Protein AF-0000000082832685 (afdb_homodimer)

Organism: NCBI:txid1287738

Foldseek 3Di:
DVPQDKWKKKKKWDDQQPPPCQQVVLQVLLVVLVWAWEWEADPVGIIIIMTMDGPVSVVVSVVANCPTDPPTDTDDMDMDTDDDPDDGDGYYYD/DVPQDKWKKKKKWDDQQPPPCQQVVLQVLLVVLVWAWEWEADPVGIIIIMTMDGPVSVVVSVVANCPTDPPTDTDDMDMDTDDDPDDGDGYYYD

Sequence (188 aa):
MQDTHIETVHVTVSGTVQGVGYRHAAVRRAHLLGARGWVQNMLDGTVEALVQGTPDQVDHMLEWLRRGPPGAEVVEMVTRREYTDKRYAHFEQLMQDTHIETVHVTVSGTVQGVGYRHAAVRRAHLLGARGWVQNMLDGTVEALVQGTPDQVDHMLEWLRRGPPGAEVVEMVTRREYTDKRYAHFEQL

Nearest PDB structures (foldseek):
  4ojh-assembly2_B  TM=9.661E-01  e=1.094E-10  Saccharolobus solfataricus P2
  4oj1-assembly1_A  TM=9.560E-01  e=1.094E-10  Saccharolobus solfataricus P2
  3trg-assembly1_A  TM=9.304E-01  e=5.449E-11  Coxiella burnetii RSA 493
  4oj3-assembly1_A  TM=9.591E-01  e=1.817E-10  Saccharolobus solfataricus P2
  4oj3-assembly2_B  TM=9.605E-01  e=2.342E-10  Saccharolobus solfataricus P2

Radius of gyration: 16.38 Å; Cα contacts (8 Å, |Δi|>4): 424; chains: 2; bounding box: 43×47×40 Å

InterPro domains:
  IPR001792 Acylphosphatase-like domain [PF00708] (9-92)
  IPR001792 Acylphosphatase-like domain [PS51160] (8-94)
  IPR017968 Acylphosphatase, conserved site [PS00151] (37-53)
  IPR020456 Acylphosphatase [PR00112] (8-23)
  IPR020456 Acylphosphatase [PR00112] (29-54)
  IPR020456 Acylphosphatase [PTHR47268] (2-92)
  IPR036046 Acylphosphatase-like domain superfamily [SSF54975] (4-92)

Secondary structure (DSSP, 8-state):
------EEEEEEEEEE-SSSSHHHHHHHHHHHHT-EEEEEE-TTS-EEEEEEE-HHHHHHHHHHHHH-STT-EEEEEEEEEE------SSEEE-/------EEEEEEEEEE-SSSSHHHHHHHHHHHHT-EEEEEE-TTS-EEEEEEE-HHHHHHHHHHHHH-STT-EEEEEEEEEE------SSEEE-

Solvent-accessible surface area (backbone atoms only — not comparable to full-atom values): 9946 Å² total; per-residue (Å²): 120,80,78,72,57,74,44,36,36,39,37,40,37,35,56,49,49,64,95,42,55,36,54,62,49,49,34,54,52,29,58,76,58,64,24,19,33,36,30,33,79,43,95,85,47,32,37,38,34,37,43,28,25,39,63,67,35,41,50,55,49,52,53,45,63,58,46,54,42,79,81,36,42,52,41,36,39,39,38,32,60,46,92,69,86,79,78,60,91,51,47,42,71,102,119,80,77,72,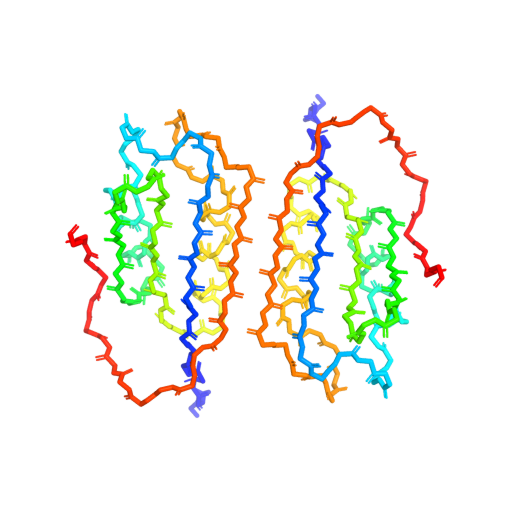58,73,45,36,35,38,36,41,39,34,55,49,49,63,94,42,55,36,55,63,49,50,36,55,52,29,59,76,59,65,25,18,33,37,31,33,78,43,96,86,48,32,36,36,33,37,42,29,25,40,65,66,36,41,46,54,49,52,55,45,65,58,47,53,42,78,82,37,41,53,41,35,38,39,38,32,62,46,92,69,86,80,78,62,91,50,45,41,70,102

pLDDT: mean 96.2, std 9.87, range [39.06, 98.94]

Structure (mmCIF, N/CA/C/O backbone):
data_AF-0000000082832685-model_v1
#
loop_
_entity.id
_entity.type
_entity.pdbx_description
1 polymer acylphosphatase
#
loop_
_atom_site.group_PDB
_atom_site.id
_atom_site.type_symbol
_atom_site.label_atom_id
_atom_site.label_alt_id
_atom_site.label_comp_id
_atom_site.label_asym_id
_atom_site.label_entity_id
_atom_site.label_seq_id
_atom_site.pdbx_PDB_ins_code
_atom_site.Cartn_x
_atom_site.Cartn_y
_atom_site.Cartn_z
_atom_site.occupancy
_atom_site.B_iso_or_equiv
_atom_site.auth_seq_id
_atom_site.auth_comp_id
_atom_site.auth_asym_id
_atom_site.auth_atom_id
_atom_site.pdbx_PDB_model_num
ATOM 1 N N . MET A 1 1 ? 5.574 -11.289 -26.125 1 39.06 1 MET A N 1
ATOM 2 C CA . MET A 1 1 ? 4.348 -11.328 -25.344 1 39.06 1 MET A CA 1
ATOM 3 C C . MET A 1 1 ? 4.59 -10.805 -23.922 1 39.06 1 MET A C 1
ATOM 5 O O . MET A 1 1 ? 5.516 -11.25 -23.25 1 39.06 1 MET A O 1
ATOM 9 N N . GLN A 1 2 ? 4.488 -9.617 -23.547 1 45.53 2 GLN A N 1
ATOM 10 C CA . GLN A 1 2 ? 4.977 -9.133 -22.266 1 45.53 2 GLN A CA 1
ATOM 11 C C . GLN A 1 2 ? 4.652 -10.125 -21.141 1 45.53 2 GLN A C 1
ATOM 13 O O . GLN A 1 2 ? 3.49 -10.469 -20.922 1 45.53 2 GLN A O 1
ATOM 18 N N . ASP A 1 3 ? 5.309 -11.234 -21.094 1 51.38 3 ASP A N 1
ATOM 19 C CA . ASP A 1 3 ? 5.094 -12.273 -20.094 1 51.38 3 ASP A CA 1
ATOM 20 C C . ASP A 1 3 ? 4.5 -11.695 -18.812 1 51.38 3 ASP A C 1
ATOM 22 O O . ASP A 1 3 ? 5.191 -11.008 -18.047 1 51.38 3 ASP A O 1
ATOM 26 N N . THR A 1 4 ? 3.244 -11.273 -18.922 1 66.88 4 THR A N 1
ATOM 27 C CA . THR A 1 4 ? 2.648 -10.422 -17.891 1 66.88 4 THR A CA 1
ATOM 28 C C . THR A 1 4 ? 2.695 -11.109 -16.531 1 66.88 4 THR A C 1
ATOM 30 O O . THR A 1 4 ? 2.139 -12.188 -16.359 1 66.88 4 THR A O 1
ATOM 33 N N . HIS A 1 5 ? 3.738 -10.977 -15.742 1 89.5 5 HIS A N 1
ATOM 34 C CA . HIS A 1 5 ? 3.949 -11.469 -14.383 1 89.5 5 HIS A CA 1
ATOM 35 C C . HIS A 1 5 ? 2.727 -11.219 -13.508 1 89.5 5 HIS A C 1
ATOM 37 O O . HIS A 1 5 ? 2.17 -10.117 -13.516 1 89.5 5 HIS A O 1
ATOM 43 N N . ILE A 1 6 ? 2.141 -12.477 -13.016 1 96.25 6 ILE A N 1
ATOM 44 C CA . ILE A 1 6 ? 1 -12.375 -12.109 1 96.25 6 ILE A CA 1
ATOM 45 C C . ILE A 1 6 ? 1.485 -12.391 -10.664 1 96.25 6 ILE A C 1
ATOM 47 O O . ILE A 1 6 ? 2.312 -13.227 -10.289 1 96.25 6 ILE A O 1
ATOM 51 N N . GLU A 1 7 ? 0.947 -11.359 -9.945 1 96.88 7 GLU A N 1
ATOM 52 C CA . GLU A 1 7 ? 1.285 -11.383 -8.523 1 96.88 7 GLU A CA 1
ATOM 53 C C . GLU A 1 7 ? 0.034 -11.5 -7.66 1 96.88 7 GLU A C 1
ATOM 55 O O . GLU A 1 7 ? -1.071 -11.195 -8.109 1 96.88 7 GLU A O 1
ATOM 60 N N . THR A 1 8 ? 0.273 -12.109 -6.516 1 98.62 8 THR A N 1
ATOM 61 C CA . THR A 1 8 ? -0.775 -12.281 -5.516 1 98.62 8 THR A CA 1
ATOM 62 C C . THR A 1 8 ? -0.395 -11.594 -4.207 1 98.62 8 THR A C 1
ATOM 64 O O . THR A 1 8 ? 0.686 -11.828 -3.666 1 98.62 8 THR A O 1
ATOM 67 N N . VAL A 1 9 ? -1.303 -10.703 -3.746 1 98.81 9 VAL A N 1
ATOM 68 C CA . VAL A 1 9 ? -1.046 -9.945 -2.525 1 98.81 9 VAL A CA 1
ATOM 69 C C . VAL A 1 9 ? -2.225 -10.094 -1.567 1 98.81 9 VAL A C 1
ATOM 71 O O . VAL A 1 9 ? -3.375 -9.867 -1.949 1 98.81 9 VAL A O 1
ATOM 74 N N . HIS A 1 10 ? -1.919 -10.508 -0.368 1 98.94 10 HIS A N 1
ATOM 75 C CA . HIS A 1 10 ? -2.904 -10.516 0.708 1 98.94 10 HIS A CA 1
ATOM 76 C C . HIS A 1 10 ? -2.941 -9.164 1.423 1 98.94 10 HIS A C 1
ATOM 78 O O . HIS A 1 10 ? -1.896 -8.57 1.699 1 98.94 10 HIS A O 1
ATOM 84 N N . VAL A 1 11 ? -4.152 -8.727 1.721 1 98.94 11 VAL A N 1
ATOM 85 C CA . VAL A 1 11 ? -4.344 -7.387 2.27 1 98.94 11 VAL A CA 1
ATOM 86 C C . VAL A 1 11 ? -5.25 -7.457 3.496 1 98.94 11 VAL A C 1
ATOM 88 O O . VAL A 1 11 ? -6.266 -8.156 3.486 1 98.94 11 VAL A O 1
ATOM 91 N N . THR A 1 12 ? -4.887 -6.82 4.539 1 98.94 12 THR A N 1
ATOM 92 C CA . THR A 1 12 ? -5.762 -6.578 5.68 1 98.94 12 THR A CA 1
ATOM 93 C C . THR A 1 12 ? -5.945 -5.082 5.914 1 98.94 12 THR A C 1
ATOM 95 O O . THR A 1 12 ? -4.965 -4.34 6.012 1 98.94 12 THR A O 1
ATOM 98 N N . VAL A 1 13 ? -7.148 -4.664 5.961 1 98.94 13 VAL A N 1
ATOM 99 C CA . VAL A 1 13 ? -7.477 -3.25 6.117 1 98.94 13 VAL A CA 1
ATOM 100 C C . VAL A 1 13 ? -8.195 -3.031 7.445 1 98.94 13 VAL A C 1
ATOM 102 O O . VAL A 1 13 ? -9.117 -3.77 7.789 1 98.94 13 VAL A O 1
ATOM 105 N N . SER A 1 14 ? -7.785 -2.02 8.234 1 98.88 14 SER A N 1
ATOM 106 C CA . SER A 1 14 ? -8.414 -1.688 9.508 1 98.88 14 SER A CA 1
ATOM 107 C C . SER A 1 14 ? -8.875 -0.236 9.531 1 98.88 14 SER A C 1
ATOM 109 O O . SER A 1 14 ? -8.352 0.603 8.797 1 98.88 14 SER A O 1
ATOM 111 N N . GLY A 1 15 ? -9.766 0.095 10.5 1 98.69 15 GLY A N 1
ATOM 112 C CA . GLY A 1 15 ? -10.438 1.378 10.641 1 98.69 15 GLY A CA 1
ATOM 113 C C . GLY A 1 15 ? -11.945 1.268 10.602 1 98.69 15 GLY A C 1
ATOM 114 O O . GLY A 1 15 ? -12.523 0.309 11.125 1 98.69 15 GLY A O 1
ATOM 115 N N . THR A 1 16 ? -12.641 2.307 10.133 1 98.62 16 THR A N 1
ATOM 116 C CA . THR A 1 16 ? -14.055 2.213 9.789 1 98.62 16 THR A CA 1
ATOM 117 C C . THR A 1 16 ? -14.234 1.639 8.391 1 98.62 16 THR A C 1
ATOM 119 O O . THR A 1 16 ? -14.352 2.385 7.418 1 98.62 16 THR A O 1
ATOM 122 N N . VAL A 1 17 ? -14.273 0.321 8.312 1 98.81 17 VAL A N 1
ATOM 123 C CA . VAL A 1 17 ? -14.172 -0.303 6.996 1 98.81 17 VAL A CA 1
ATOM 124 C C . VAL A 1 17 ? -15.289 -1.33 6.82 1 98.81 17 VAL A C 1
ATOM 126 O O . VAL A 1 17 ? -15.391 -1.976 5.773 1 98.81 17 VAL A O 1
ATOM 129 N N . GLN A 1 18 ? -16.062 -1.605 7.867 1 98.56 18 GLN A N 1
ATOM 130 C CA . GLN A 1 18 ? -17.266 -2.42 7.742 1 98.56 18 GLN A CA 1
ATOM 131 C C . GLN A 1 18 ? -18.531 -1.576 7.934 1 98.56 18 GLN A C 1
ATOM 133 O O . GLN A 1 18 ? -18.484 -0.528 8.586 1 98.56 18 GLN A O 1
ATOM 138 N N . GLY A 1 19 ? -19.562 -2.141 7.289 1 97.94 19 GLY A N 1
ATOM 139 C CA . GLY A 1 19 ? -20.812 -1.42 7.367 1 97.94 19 GLY A CA 1
ATOM 140 C C . GLY A 1 19 ? -20.859 -0.198 6.469 1 97.94 19 GLY A C 1
ATOM 141 O O . GLY A 1 19 ? -21.75 0.654 6.617 1 97.94 19 GLY A O 1
ATOM 142 N N . VAL A 1 20 ? -19.969 -0.129 5.512 1 98.56 20 VAL A N 1
ATOM 143 C CA . VAL A 1 20 ? -19.891 1.063 4.672 1 98.56 20 VAL A CA 1
ATOM 144 C C . VAL A 1 20 ? -19.922 0.664 3.199 1 98.56 20 VAL A C 1
ATOM 146 O O . VAL A 1 20 ? -19.609 1.474 2.324 1 98.56 20 VAL A O 1
ATOM 149 N N . GLY A 1 21 ? -20.203 -0.587 2.867 1 98.38 21 GLY A N 1
ATOM 150 C CA . GLY A 1 21 ? -20.25 -1.046 1.488 1 98.38 21 GLY A CA 1
ATOM 151 C C . GLY A 1 21 ? -18.875 -1.392 0.937 1 98.38 21 GLY A C 1
ATOM 152 O O . GLY A 1 21 ? -18.672 -1.389 -0.279 1 98.38 21 GLY A O 1
ATOM 153 N N . TYR A 1 22 ? -17.953 -1.638 1.765 1 98.81 22 TYR A N 1
ATOM 154 C CA . TYR A 1 22 ? -16.562 -1.836 1.379 1 98.81 22 TYR A CA 1
ATOM 155 C C . TYR A 1 22 ? -16.422 -3.014 0.422 1 98.81 22 TYR A C 1
ATOM 157 O O . TYR A 1 22 ? -15.789 -2.896 -0.628 1 98.81 22 TYR A O 1
ATOM 165 N N . ARG A 1 23 ? -17.031 -4.113 0.79 1 98.88 23 ARG A N 1
ATOM 166 C CA . ARG A 1 23 ? -16.859 -5.32 -0.012 1 98.88 23 ARG A CA 1
ATOM 167 C C . ARG A 1 23 ? -17.484 -5.148 -1.396 1 98.88 23 ARG A C 1
ATOM 169 O O . ARG A 1 23 ? -16.859 -5.496 -2.404 1 98.88 23 ARG A O 1
ATOM 176 N N . HIS A 1 24 ? -18.609 -4.598 -1.434 1 98.56 24 HIS A N 1
ATOM 177 C CA . HIS A 1 24 ? -19.281 -4.402 -2.713 1 98.56 24 HIS A CA 1
ATOM 178 C C . HIS A 1 24 ? -18.484 -3.471 -3.619 1 98.56 24 HIS A C 1
ATOM 180 O O . HIS A 1 24 ? -18.297 -3.764 -4.801 1 98.56 24 HIS A O 1
ATOM 186 N N . ALA A 1 25 ? -18.047 -2.42 -3.041 1 98.81 25 ALA A N 1
ATOM 187 C CA . ALA A 1 25 ? -17.266 -1.444 -3.799 1 98.81 25 ALA A CA 1
ATOM 188 C C . ALA A 1 25 ? -15.938 -2.037 -4.258 1 98.81 25 ALA A C 1
ATOM 190 O O . ALA A 1 25 ? -15.469 -1.751 -5.363 1 98.81 25 ALA A O 1
ATOM 191 N N . ALA A 1 26 ? -15.305 -2.832 -3.408 1 98.88 26 ALA A N 1
ATOM 192 C CA . ALA A 1 26 ? -14.055 -3.486 -3.771 1 98.88 26 ALA A CA 1
ATOM 193 C C . ALA A 1 26 ? -14.242 -4.414 -4.969 1 98.88 26 ALA A C 1
ATOM 195 O O . ALA A 1 26 ? -13.406 -4.457 -5.871 1 98.88 26 ALA A O 1
ATOM 196 N N . VAL A 1 27 ? -15.312 -5.141 -4.98 1 98.94 27 VAL A N 1
ATOM 197 C CA . VAL A 1 27 ? -15.609 -6.047 -6.086 1 98.94 27 VAL A CA 1
ATOM 198 C C . VAL A 1 27 ? -15.766 -5.246 -7.379 1 98.94 27 VAL A C 1
ATOM 200 O O . VAL A 1 27 ? -15.203 -5.609 -8.414 1 98.94 27 VAL A O 1
ATOM 203 N N . ARG A 1 28 ? -16.484 -4.191 -7.328 1 98.81 28 ARG A N 1
ATOM 204 C CA . ARG A 1 28 ? -16.688 -3.348 -8.5 1 98.81 28 ARG A CA 1
ATOM 205 C C . ARG A 1 28 ? -15.359 -2.801 -9.016 1 98.81 28 ARG A C 1
ATOM 207 O O . ARG A 1 28 ? -15.094 -2.828 -10.219 1 98.81 28 ARG A O 1
ATOM 214 N N . ARG A 1 29 ? -14.523 -2.301 -8.094 1 98.75 29 ARG A N 1
ATOM 215 C CA . ARG A 1 29 ? -13.227 -1.764 -8.469 1 98.75 29 ARG A CA 1
ATOM 216 C C . ARG A 1 29 ? -12.352 -2.838 -9.117 1 98.75 29 ARG A C 1
ATOM 218 O O . ARG A 1 29 ? -11.711 -2.59 -10.141 1 98.75 29 ARG A O 1
ATOM 225 N N . ALA A 1 30 ? -12.344 -3.973 -8.523 1 98.88 30 ALA A N 1
ATOM 226 C CA . ALA A 1 30 ? -11.539 -5.074 -9.039 1 98.88 30 ALA A CA 1
ATOM 227 C C . ALA A 1 30 ? -11.977 -5.453 -10.453 1 98.88 30 ALA A C 1
ATOM 229 O O . ALA A 1 30 ? -11.141 -5.727 -11.32 1 98.88 30 ALA A O 1
ATOM 230 N N . HIS A 1 31 ? -13.273 -5.477 -10.641 1 98.81 31 HIS A N 1
ATOM 231 C CA . HIS A 1 31 ? -13.805 -5.801 -11.961 1 98.81 31 HIS A CA 1
ATOM 232 C C . HIS A 1 31 ? -13.367 -4.773 -13 1 98.81 31 HIS A C 1
ATOM 234 O O . HIS A 1 31 ? -12.977 -5.133 -14.109 1 98.81 31 HIS A O 1
ATOM 240 N N . LEU A 1 32 ? -13.375 -3.545 -12.672 1 98.69 32 LEU A N 1
ATOM 241 C CA . LEU A 1 32 ? -12.961 -2.469 -13.562 1 98.69 32 LEU A CA 1
ATOM 242 C C . LEU A 1 32 ? -11.484 -2.611 -13.93 1 98.69 32 LEU A C 1
ATOM 244 O O . LEU A 1 32 ? -11.086 -2.297 -15.055 1 98.69 32 LEU A O 1
ATOM 248 N N . LEU A 1 33 ? -10.688 -3.105 -13.039 1 98.31 33 LEU A N 1
ATOM 249 C CA . LEU A 1 33 ? -9.242 -3.191 -13.227 1 98.31 33 LEU A CA 1
ATOM 250 C C . LEU A 1 33 ? -8.852 -4.531 -13.836 1 98.31 33 LEU A C 1
ATOM 252 O O . LEU A 1 33 ? -7.715 -4.707 -14.281 1 98.31 33 LEU A O 1
ATOM 256 N N . GLY A 1 34 ? -9.758 -5.465 -13.766 1 98.44 34 GLY A N 1
ATOM 257 C CA . GLY A 1 34 ? -9.461 -6.812 -14.227 1 98.44 34 GLY A CA 1
ATOM 258 C C . GLY A 1 34 ? -8.664 -7.621 -13.219 1 98.44 34 GLY A C 1
ATOM 259 O O . GLY A 1 34 ? -7.969 -8.57 -13.594 1 98.44 34 GLY A O 1
ATOM 260 N N . ALA A 1 35 ? -8.68 -7.254 -12.016 1 98.69 35 ALA A N 1
ATOM 261 C CA . ALA A 1 35 ? -8 -7.996 -10.961 1 98.69 35 ALA A CA 1
ATOM 262 C C . ALA A 1 35 ? -8.852 -9.172 -10.484 1 98.69 35 ALA A C 1
ATOM 264 O O . ALA A 1 35 ? -10.078 -9.164 -10.633 1 98.69 35 ALA A O 1
ATOM 265 N N . ARG A 1 36 ? -8.195 -10.148 -9.938 1 98.81 36 ARG A N 1
ATOM 266 C CA . ARG A 1 36 ? -8.852 -11.359 -9.438 1 98.81 36 ARG A CA 1
ATOM 267 C C . ARG A 1 36 ? -8.562 -11.57 -7.957 1 98.81 36 ARG A C 1
ATOM 269 O O . ARG A 1 36 ? -7.707 -10.891 -7.383 1 98.81 36 ARG A O 1
ATOM 276 N N . GLY A 1 37 ? -9.367 -12.5 -7.332 1 98.88 37 GLY A N 1
ATOM 277 C CA . GLY A 1 37 ? -9.211 -12.758 -5.91 1 98.88 37 GLY A CA 1
ATOM 278 C C . GLY A 1 37 ? -10.5 -12.617 -5.129 1 98.88 37 GLY A C 1
ATOM 279 O O . GLY A 1 37 ? -11.562 -13.031 -5.598 1 98.88 37 GLY A O 1
ATOM 280 N N . TRP A 1 38 ? -10.398 -12.102 -3.875 1 98.94 38 TRP A N 1
ATOM 281 C CA . TRP A 1 38 ? -11.602 -12.031 -3.053 1 98.94 38 TRP A CA 1
ATOM 282 C C . TRP A 1 38 ? -11.453 -10.969 -1.969 1 98.94 38 TRP A C 1
ATOM 284 O O . TRP A 1 38 ? -10.344 -10.508 -1.688 1 98.94 38 TRP A O 1
ATOM 294 N N . VAL A 1 39 ? -12.578 -10.578 -1.43 1 98.94 39 VAL A N 1
ATOM 295 C CA . VAL A 1 39 ? -12.656 -9.688 -0.277 1 98.94 39 VAL A CA 1
ATOM 296 C C . VAL A 1 39 ? -13.648 -10.25 0.743 1 98.94 39 VAL A C 1
ATOM 298 O O . VAL A 1 39 ? -14.664 -10.844 0.372 1 98.94 39 VAL A O 1
ATOM 301 N N . GLN A 1 40 ? -13.352 -10.008 2.008 1 98.88 40 GLN A N 1
ATOM 302 C CA . GLN A 1 40 ? -14.156 -10.594 3.074 1 98.88 40 GLN A CA 1
ATOM 303 C C . GLN A 1 40 ? -14.117 -9.727 4.332 1 98.88 40 GLN A C 1
ATOM 305 O O . GLN A 1 40 ? -13.062 -9.219 4.711 1 98.88 40 GLN A O 1
ATOM 310 N N . ASN A 1 41 ? -15.297 -9.609 4.977 1 98.75 41 ASN A N 1
ATOM 311 C CA . ASN A 1 41 ? -15.32 -9.047 6.324 1 98.75 41 ASN A CA 1
ATOM 312 C C . ASN A 1 41 ? -14.906 -10.078 7.371 1 98.75 41 ASN A C 1
ATOM 314 O O . ASN A 1 41 ? -15.352 -11.227 7.328 1 98.75 41 ASN A O 1
ATOM 318 N N . MET A 1 42 ? -14.078 -9.57 8.258 1 98.81 42 MET A N 1
ATOM 319 C CA . MET A 1 42 ? -13.641 -10.461 9.336 1 98.81 42 MET A CA 1
ATOM 320 C C . MET A 1 42 ? -14.391 -10.156 10.633 1 98.81 42 MET A C 1
ATOM 322 O O . MET A 1 42 ? -14.867 -9.039 10.828 1 98.81 42 MET A O 1
ATOM 326 N N . LEU A 1 43 ? -14.398 -11.133 11.531 1 98.06 43 LEU A N 1
ATOM 327 C CA . LEU A 1 43 ? -15.125 -10.992 12.789 1 98.06 43 LEU A CA 1
ATOM 328 C C . LEU A 1 43 ? -14.492 -9.914 13.664 1 98.06 43 LEU A C 1
ATOM 330 O O . LEU A 1 43 ? -15.18 -9.281 14.469 1 98.06 43 LEU A O 1
ATOM 334 N N . ASP A 1 44 ? -13.281 -9.648 13.438 1 98.44 44 ASP A N 1
ATOM 335 C CA . ASP A 1 44 ? -12.578 -8.695 14.297 1 98.44 44 ASP A CA 1
ATOM 336 C C . ASP A 1 44 ? -12.75 -7.27 13.789 1 98.44 44 ASP A C 1
ATOM 338 O O . ASP A 1 44 ? -12.133 -6.34 14.305 1 98.44 44 ASP A O 1
ATOM 342 N N . GLY A 1 45 ? -13.469 -7.109 12.766 1 98.5 45 GLY A N 1
ATOM 343 C CA . GLY A 1 45 ? -13.797 -5.777 12.281 1 98.5 45 GLY A CA 1
ATOM 344 C C . GLY A 1 45 ? -12.961 -5.363 11.086 1 98.5 45 GLY A C 1
ATOM 345 O O . GLY A 1 45 ? -13.203 -4.316 10.484 1 98.5 45 GLY A O 1
ATOM 346 N N . THR 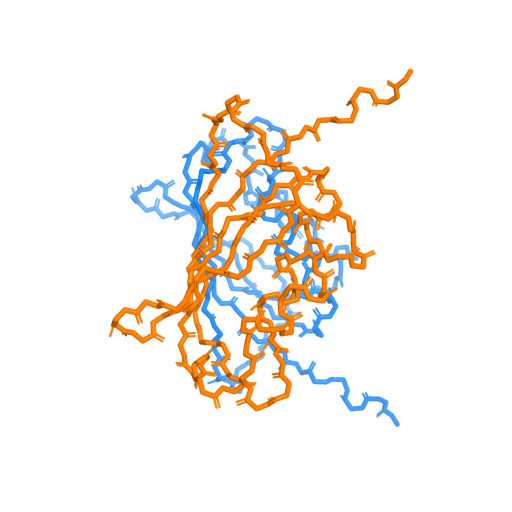A 1 46 ? -11.977 -6.156 10.742 1 98.81 46 THR A N 1
ATOM 347 C CA . THR A 1 46 ? -11.141 -5.832 9.586 1 98.81 46 THR A CA 1
ATOM 348 C C . THR A 1 46 ? -11.773 -6.34 8.297 1 98.81 46 THR A C 1
ATOM 350 O O . THR A 1 46 ? -12.75 -7.098 8.336 1 98.81 46 THR A O 1
ATOM 353 N N . VAL A 1 47 ? -11.281 -5.789 7.184 1 98.94 47 VAL A N 1
ATOM 354 C CA . VAL A 1 47 ? -11.523 -6.344 5.859 1 98.94 47 VAL A CA 1
ATOM 355 C C . VAL A 1 47 ? -10.258 -7.027 5.34 1 98.94 47 VAL A C 1
ATOM 357 O O . VAL A 1 47 ? -9.164 -6.465 5.43 1 98.94 47 VAL A O 1
ATOM 360 N N . GLU A 1 48 ? -10.469 -8.211 4.887 1 98.94 48 GLU A N 1
ATOM 361 C CA . GLU A 1 48 ? -9.367 -8.914 4.23 1 98.94 48 GLU A CA 1
ATOM 362 C C . GLU A 1 48 ? -9.648 -9.102 2.742 1 98.94 48 GLU A C 1
ATOM 364 O O . GLU A 1 48 ? -10.797 -9.297 2.34 1 98.94 48 GLU A O 1
ATOM 369 N N . ALA 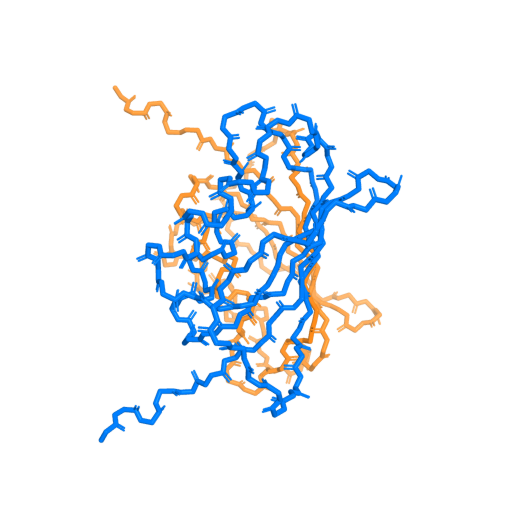A 1 49 ? -8.578 -9.047 1.979 1 98.94 49 ALA A N 1
ATOM 370 C CA . ALA A 1 49 ? -8.695 -9.305 0.544 1 98.94 49 ALA A CA 1
ATOM 371 C C . ALA A 1 49 ? -7.465 -10.039 0.015 1 98.94 49 ALA A C 1
ATOM 373 O O . ALA A 1 49 ? -6.383 -9.945 0.599 1 98.94 49 ALA A O 1
ATOM 374 N N . LEU A 1 50 ? -7.648 -10.805 -0.944 1 98.94 50 LEU A N 1
ATOM 375 C CA . LEU A 1 50 ? -6.582 -11.32 -1.797 1 98.94 50 LEU A CA 1
ATOM 376 C C . LEU A 1 50 ? -6.703 -10.766 -3.213 1 98.94 50 LEU A C 1
ATOM 378 O O . LEU A 1 50 ? -7.727 -10.953 -3.869 1 98.94 50 LEU A O 1
ATOM 382 N N . VAL A 1 51 ? -5.676 -10.094 -3.633 1 98.88 51 VAL A N 1
ATOM 383 C CA . VAL A 1 51 ? -5.68 -9.453 -4.945 1 98.88 51 VAL A CA 1
ATOM 384 C C . VAL A 1 51 ? -4.672 -10.141 -5.859 1 98.88 51 VAL A C 1
ATOM 386 O O . VAL A 1 51 ? -3.502 -10.297 -5.5 1 98.88 51 VAL A O 1
ATOM 389 N N . GLN A 1 52 ? -5.09 -10.508 -6.949 1 98.88 52 GLN A N 1
ATOM 390 C CA . GLN A 1 52 ? -4.246 -1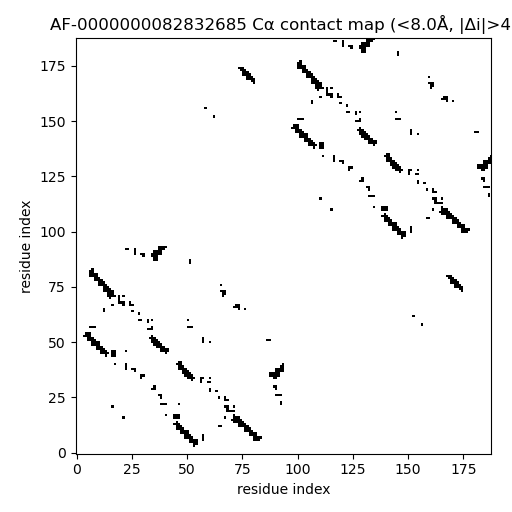1.164 -7.941 1 98.88 52 GLN A CA 1
ATOM 391 C C . GLN A 1 52 ? -4.391 -10.5 -9.312 1 98.88 52 GLN A C 1
ATOM 393 O O . GLN A 1 52 ? -5.5 -10.172 -9.727 1 98.88 52 GLN A O 1
ATOM 398 N N . GLY A 1 53 ? -3.283 -10.25 -10.016 1 98.5 53 GLY A N 1
ATOM 399 C CA . GLY A 1 53 ? -3.238 -9.625 -11.328 1 98.5 53 GLY A CA 1
ATOM 400 C C . GLY A 1 53 ? -1.846 -9.172 -11.727 1 98.5 53 GLY A C 1
ATOM 401 O O . GLY A 1 53 ? -0.86 -9.547 -11.094 1 98.5 53 GLY A O 1
ATOM 402 N N . THR A 1 54 ? -1.764 -8.445 -12.852 1 97.56 54 THR A N 1
ATOM 403 C CA . THR A 1 54 ? -0.499 -7.816 -13.219 1 97.56 54 THR A CA 1
ATOM 404 C C . THR A 1 54 ? -0.058 -6.828 -12.141 1 97.56 54 THR A C 1
ATOM 406 O O . THR A 1 54 ? -0.873 -6.375 -11.336 1 97.56 54 THR A O 1
ATOM 409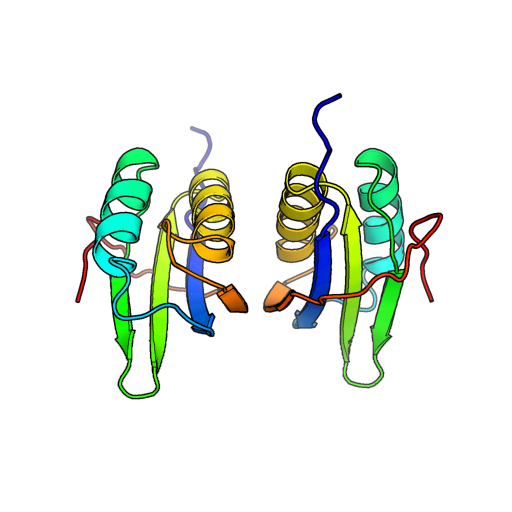 N N . PRO A 1 55 ? 1.193 -6.465 -12.141 1 96.25 55 PRO A N 1
ATOM 410 C CA . PRO A 1 55 ? 1.657 -5.48 -11.164 1 96.25 55 PRO A CA 1
ATOM 411 C C . PRO A 1 55 ? 0.85 -4.184 -11.195 1 96.25 55 PRO A C 1
ATOM 413 O O . PRO A 1 55 ? 0.526 -3.625 -10.148 1 96.25 55 PRO A O 1
ATOM 416 N N . ASP A 1 56 ? 0.463 -3.758 -12.336 1 96.88 56 ASP A N 1
ATOM 417 C CA . ASP A 1 56 ? -0.317 -2.529 -12.469 1 96.88 56 ASP A CA 1
ATOM 418 C C . ASP A 1 56 ? -1.709 -2.697 -11.859 1 96.88 56 ASP A C 1
ATOM 420 O O . ASP A 1 56 ? -2.189 -1.817 -11.141 1 96.88 56 ASP A O 1
ATOM 424 N N . GLN A 1 57 ? -2.34 -3.779 -12.156 1 98.19 57 GLN A N 1
ATOM 425 C CA . GLN A 1 57 ? -3.668 -4.059 -11.617 1 98.19 57 GLN A CA 1
ATOM 426 C C . GLN A 1 57 ? -3.641 -4.113 -10.094 1 98.19 57 GLN A C 1
ATOM 428 O O . GLN A 1 57 ? -4.504 -3.533 -9.43 1 98.19 57 GLN A O 1
ATOM 433 N N . VAL A 1 58 ? -2.598 -4.785 -9.617 1 98.5 58 VAL A N 1
ATOM 434 C CA . VAL A 1 58 ? -2.453 -4.93 -8.172 1 98.5 58 VAL A CA 1
ATOM 435 C C . VAL A 1 58 ? -2.197 -3.564 -7.539 1 98.5 58 VAL A C 1
ATOM 437 O O . VAL A 1 58 ? -2.838 -3.201 -6.547 1 98.5 58 VAL A O 1
ATOM 440 N N . ASP A 1 59 ? -1.316 -2.805 -8.117 1 97.75 59 ASP A N 1
ATOM 441 C CA . ASP A 1 59 ? -0.988 -1.491 -7.574 1 97.75 59 ASP A CA 1
ATOM 442 C C . ASP A 1 59 ? -2.223 -0.596 -7.52 1 97.75 59 ASP A C 1
ATOM 444 O O . ASP A 1 59 ? -2.473 0.06 -6.504 1 97.75 59 ASP A O 1
ATOM 448 N N . HIS A 1 60 ? -3 -0.613 -8.516 1 98.31 60 HIS A N 1
ATOM 449 C CA . HIS A 1 60 ? -4.191 0.225 -8.555 1 98.31 60 HIS A CA 1
ATOM 450 C C . HIS A 1 60 ? -5.23 -0.246 -7.547 1 98.31 60 HIS A C 1
ATOM 452 O O . HIS A 1 60 ? -5.93 0.57 -6.941 1 98.31 60 HIS A O 1
ATOM 458 N N . MET A 1 61 ? -5.309 -1.531 -7.383 1 98.81 61 MET A N 1
ATOM 459 C CA . MET A 1 61 ? -6.246 -2.049 -6.391 1 98.81 61 MET A CA 1
ATOM 460 C C . MET A 1 61 ? -5.816 -1.655 -4.98 1 98.81 61 MET A C 1
ATOM 462 O O . MET A 1 61 ? -6.652 -1.271 -4.16 1 98.81 61 MET A O 1
ATOM 466 N N . LEU A 1 62 ? -4.523 -1.797 -4.734 1 98.75 62 LEU A N 1
ATOM 467 C CA . LEU A 1 62 ? -4.016 -1.463 -3.406 1 98.75 62 LEU A CA 1
ATOM 468 C C . LEU A 1 62 ? -4.219 0.019 -3.105 1 98.75 62 LEU A C 1
ATOM 470 O O . LEU A 1 62 ? -4.547 0.389 -1.976 1 98.75 62 LEU A O 1
ATOM 474 N N . GLU A 1 63 ? -3.99 0.839 -4.098 1 98.25 63 GLU A N 1
ATOM 475 C CA . GLU A 1 63 ? -4.262 2.268 -3.955 1 98.25 63 GLU A CA 1
ATOM 476 C C . GLU A 1 63 ? -5.711 2.516 -3.557 1 98.25 63 GLU A C 1
ATOM 478 O O . GLU A 1 63 ? -5.984 3.293 -2.641 1 98.25 63 GLU A O 1
ATOM 483 N N . TRP A 1 64 ? -6.598 1.874 -4.203 1 98.69 64 TRP A N 1
ATOM 484 C CA . TRP A 1 64 ? -8.016 2.062 -3.916 1 98.69 64 TRP A CA 1
ATOM 485 C C . TRP A 1 64 ? -8.367 1.542 -2.525 1 98.69 64 TRP A C 1
ATOM 487 O O . TRP A 1 64 ? -9.117 2.184 -1.785 1 98.69 64 TRP A O 1
ATOM 497 N N . LEU A 1 65 ? -7.852 0.327 -2.186 1 98.81 65 LEU A N 1
ATOM 498 C CA . LEU A 1 65 ? -8.141 -0.281 -0.893 1 98.81 65 LEU A CA 1
ATOM 499 C C . LEU A 1 65 ? -7.66 0.609 0.248 1 98.81 65 LEU A C 1
ATOM 501 O O . LEU A 1 65 ? -8.227 0.584 1.343 1 98.81 65 LEU A O 1
ATOM 505 N N . ARG A 1 66 ? -6.637 1.405 -0 1 98.38 66 ARG A N 1
ATOM 506 C CA . ARG A 1 66 ? -6.102 2.309 1.014 1 98.38 66 ARG A CA 1
ATOM 507 C C . ARG A 1 66 ? -7.051 3.477 1.263 1 98.38 66 ARG A C 1
ATOM 509 O O . ARG A 1 66 ? -6.969 4.141 2.297 1 98.38 66 ARG A O 1
ATOM 516 N N . ARG A 1 67 ? -7.941 3.725 0.392 1 97.19 67 ARG A N 1
ATOM 517 C CA . ARG A 1 67 ? -8.922 4.801 0.506 1 97.19 67 ARG A CA 1
ATOM 518 C C . ARG A 1 67 ? -10.297 4.258 0.881 1 97.19 67 ARG A C 1
ATOM 520 O O . ARG A 1 67 ? -10.852 4.633 1.912 1 97.19 67 ARG A O 1
ATOM 527 N N . GLY A 1 68 ? -10.695 3.277 0.051 1 98.25 68 GLY A N 1
ATOM 528 C CA . GLY A 1 68 ? -12 2.672 0.281 1 98.25 68 GLY A CA 1
ATOM 529 C C . GLY A 1 68 ? -13.141 3.488 -0.29 1 98.25 68 GLY A C 1
ATOM 530 O O . GLY A 1 68 ? -12.922 4.484 -0.979 1 98.25 68 GLY A O 1
ATOM 531 N N . PRO A 1 69 ? -14.383 2.986 -0.058 1 98.38 69 PRO A N 1
ATOM 532 C CA . PRO A 1 69 ? -15.57 3.703 -0.516 1 98.38 69 PRO A CA 1
ATOM 533 C C . PRO A 1 69 ? -15.883 4.934 0.334 1 98.38 69 PRO A C 1
ATOM 535 O O . PRO A 1 69 ? -15.266 5.133 1.384 1 98.38 69 PRO A O 1
ATOM 538 N N . PRO A 1 70 ? -16.922 5.699 -0.199 1 97.06 70 PRO A N 1
ATOM 539 C CA . PRO A 1 70 ? -17.359 6.797 0.659 1 97.06 70 PRO A CA 1
ATOM 540 C C . PRO A 1 70 ? -17.812 6.328 2.041 1 97.06 70 PRO A C 1
ATOM 542 O O . PRO A 1 70 ? -18.484 5.305 2.16 1 97.06 70 PRO A O 1
ATOM 545 N N . GLY A 1 71 ? -17.422 6.918 3.049 1 97.25 71 GLY A N 1
ATOM 546 C CA . GLY A 1 71 ? -17.781 6.582 4.418 1 97.25 71 GLY A CA 1
ATOM 547 C C . GLY A 1 71 ? -16.719 5.762 5.125 1 97.25 71 GLY A C 1
ATOM 548 O O . GLY A 1 71 ? -16.75 5.594 6.344 1 97.25 71 GLY A O 1
ATOM 549 N N . ALA A 1 72 ? -15.758 5.266 4.324 1 98.69 72 ALA A N 1
ATOM 550 C CA . ALA A 1 72 ? -14.688 4.477 4.926 1 98.69 72 ALA A CA 1
ATOM 551 C C . ALA A 1 72 ? -13.586 5.379 5.473 1 98.69 72 ALA A C 1
ATOM 553 O O . ALA A 1 72 ? -13.352 6.473 4.949 1 98.69 72 ALA A O 1
ATOM 554 N N . GLU A 1 73 ? -12.953 4.957 6.488 1 98.19 73 GLU A N 1
ATOM 555 C CA . GLU A 1 73 ? -11.695 5.488 7.012 1 98.19 73 GLU A CA 1
ATOM 556 C C . GLU A 1 73 ? -10.688 4.375 7.266 1 98.19 73 GLU A C 1
ATOM 558 O O . GLU A 1 73 ? -10.812 3.631 8.242 1 98.19 73 GLU A O 1
ATOM 563 N N . VAL A 1 74 ? -9.75 4.344 6.363 1 98.62 74 VAL A N 1
ATOM 564 C CA . VAL A 1 74 ? -8.711 3.336 6.523 1 98.62 74 VAL A CA 1
ATOM 565 C C . VAL A 1 74 ? -7.59 3.887 7.402 1 98.62 74 VAL A C 1
ATOM 567 O O . VAL A 1 74 ? -6.945 4.879 7.047 1 98.62 74 VAL A O 1
ATOM 570 N N . VAL A 1 75 ? -7.359 3.211 8.461 1 98.5 75 VAL A N 1
ATOM 571 C CA . VAL A 1 75 ? -6.344 3.648 9.414 1 98.5 75 VAL A CA 1
ATOM 572 C C . VAL A 1 75 ? -5.043 2.889 9.172 1 98.5 75 VAL A C 1
ATOM 574 O O . VAL A 1 75 ? -3.955 3.469 9.227 1 98.5 75 VAL A O 1
ATOM 577 N N . GLU A 1 76 ? -5.121 1.618 8.914 1 98.88 76 GLU A N 1
ATOM 578 C CA . GLU A 1 76 ? -3.961 0.76 8.688 1 98.88 76 GLU A CA 1
ATOM 579 C C . GLU A 1 76 ? -4.223 -0.239 7.566 1 98.88 76 GLU A C 1
ATOM 581 O O . GLU A 1 76 ? -5.344 -0.738 7.422 1 98.88 76 GLU A O 1
ATOM 586 N N . MET A 1 77 ? -3.223 -0.53 6.785 1 98.94 77 MET A N 1
ATOM 587 C CA . MET A 1 77 ? -3.26 -1.591 5.781 1 98.94 77 MET A CA 1
ATOM 588 C C . MET A 1 77 ? -1.984 -2.426 5.824 1 98.94 77 MET A C 1
ATOM 590 O O . MET A 1 77 ? -0.88 -1.88 5.824 1 98.94 77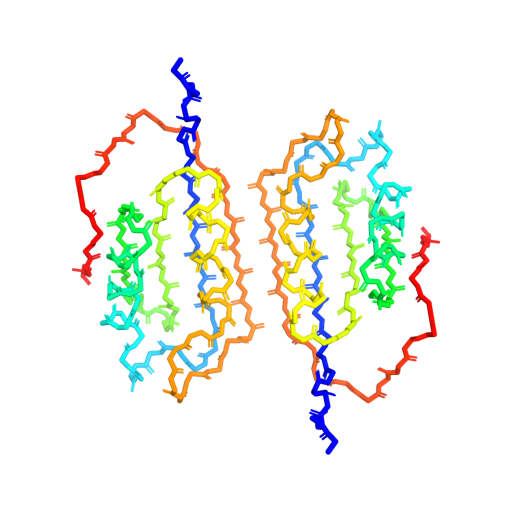 MET A O 1
ATOM 594 N N . VAL A 1 78 ? -2.141 -3.672 5.891 1 98.94 78 VAL A N 1
ATOM 595 C CA . VAL A 1 78 ? -1.039 -4.625 5.84 1 98.94 78 VAL A CA 1
ATOM 596 C C . VAL A 1 78 ? -1.092 -5.41 4.531 1 98.94 78 VAL A C 1
ATOM 598 O O . VAL A 1 78 ? -2.123 -5.992 4.191 1 98.94 78 VAL A O 1
ATOM 601 N N . THR A 1 79 ? -0.035 -5.363 3.789 1 98.94 79 THR A N 1
ATOM 602 C CA . THR A 1 79 ? 0.037 -6.16 2.57 1 98.94 79 THR A CA 1
ATOM 603 C C . THR A 1 79 ? 1.147 -7.203 2.672 1 98.94 79 THR A C 1
ATOM 605 O O . THR A 1 79 ? 2.207 -6.934 3.242 1 98.94 79 THR A O 1
ATOM 608 N N . ARG A 1 80 ? 0.882 -8.383 2.17 1 98.81 80 ARG A N 1
ATOM 609 C CA . ARG A 1 80 ? 1.853 -9.477 2.119 1 98.81 80 ARG A CA 1
ATOM 610 C C . ARG A 1 80 ? 1.861 -10.133 0.746 1 98.81 80 ARG A C 1
ATOM 612 O O . ARG A 1 80 ? 0.822 -10.586 0.263 1 98.81 80 ARG A O 1
ATOM 619 N N . ARG A 1 81 ? 3.02 -10.242 0.189 1 98.19 81 ARG A N 1
ATOM 620 C CA . ARG A 1 81 ? 3.146 -10.969 -1.068 1 98.19 81 ARG A CA 1
ATOM 621 C C . ARG A 1 81 ? 2.967 -12.469 -0.852 1 98.19 81 ARG A C 1
ATOM 623 O O . ARG A 1 81 ? 3.537 -13.039 0.08 1 98.19 81 ARG A O 1
ATOM 630 N N . GLU A 1 82 ? 2.154 -13.062 -1.617 1 97.5 82 GLU A N 1
ATOM 631 C CA . GLU A 1 82 ? 1.979 -14.508 -1.604 1 97.5 82 GLU A CA 1
ATOM 632 C C . GLU A 1 82 ? 2.523 -15.141 -2.883 1 97.5 82 GLU A C 1
ATOM 634 O O . GLU A 1 82 ? 2.152 -14.734 -3.986 1 97.5 82 GLU A O 1
ATOM 639 N N . TYR A 1 83 ? 3.438 -16.031 -2.65 1 95.31 83 TYR A N 1
ATOM 640 C CA . TYR A 1 83 ? 3.93 -16.812 -3.789 1 95.31 83 TYR A CA 1
ATOM 641 C C . TYR A 1 83 ? 3.125 -18.094 -3.969 1 95.31 83 TYR A C 1
ATOM 643 O O . TYR A 1 83 ? 3.273 -19.031 -3.193 1 95.31 83 TYR A O 1
ATOM 651 N N . THR A 1 84 ? 2.201 -18.047 -4.895 1 96.5 84 THR A N 1
ATOM 652 C CA . THR A 1 84 ? 1.299 -19.188 -5.09 1 96.5 84 THR A CA 1
ATOM 653 C C . THR A 1 84 ? 1.054 -19.422 -6.578 1 96.5 84 THR A C 1
ATOM 655 O O . THR A 1 84 ? 1.104 -18.5 -7.383 1 96.5 84 THR A O 1
ATOM 658 N N . ASP A 1 85 ? 0.736 -20.609 -6.906 1 95.5 85 ASP A N 1
ATOM 659 C CA . ASP A 1 85 ? 0.353 -20.969 -8.273 1 95.5 85 ASP A CA 1
ATOM 660 C C . ASP A 1 85 ? -1.165 -20.953 -8.43 1 95.5 85 ASP A C 1
ATOM 662 O O . ASP A 1 85 ? -1.676 -21.078 -9.547 1 95.5 85 ASP A O 1
ATOM 666 N N . LYS A 1 86 ? -1.754 -20.797 -7.34 1 97.44 86 LYS A N 1
ATOM 667 C CA . LYS A 1 86 ? -3.209 -20.75 -7.422 1 97.44 86 LYS A CA 1
ATOM 668 C C . LYS A 1 86 ? -3.666 -19.516 -8.211 1 97.44 86 LYS A C 1
ATOM 670 O O . LYS A 1 86 ? -3.131 -18.422 -8.039 1 97.44 86 LYS A O 1
ATOM 675 N N . ARG A 1 87 ? -4.637 -19.75 -9.102 1 97.44 87 ARG A N 1
ATOM 676 C CA . ARG A 1 87 ? -5.203 -18.656 -9.898 1 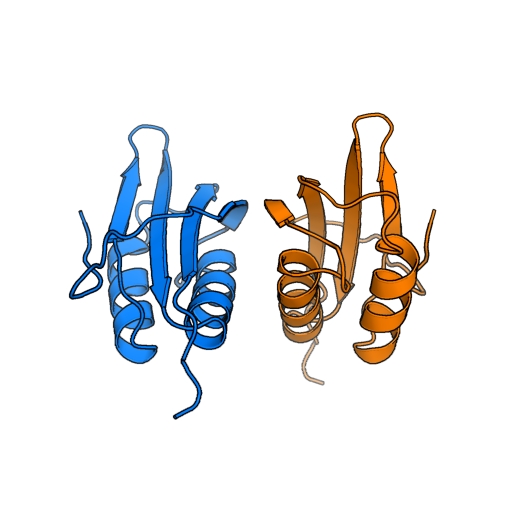97.44 87 ARG A CA 1
ATOM 677 C C . ARG A 1 87 ? -6.703 -18.531 -9.648 1 97.44 87 ARG A C 1
ATOM 679 O O . ARG A 1 87 ? -7.414 -19.531 -9.555 1 97.44 87 ARG A O 1
ATOM 686 N N . TYR A 1 88 ? -7.098 -17.375 -9.594 1 98 88 TYR A N 1
ATOM 687 C CA . TYR A 1 88 ? -8.516 -17.078 -9.414 1 98 88 TYR A CA 1
ATOM 688 C C . TYR A 1 88 ? -9.156 -16.656 -10.734 1 98 88 TYR A C 1
ATOM 690 O O . TYR A 1 88 ? -8.523 -15.961 -11.539 1 98 88 TYR A O 1
ATOM 698 N N . ALA A 1 89 ? -10.32 -16.938 -10.906 1 97.62 89 ALA A N 1
ATOM 699 C CA . ALA A 1 89 ? -11.008 -16.672 -12.164 1 97.62 89 ALA A CA 1
ATOM 700 C C . ALA A 1 89 ? -11.641 -15.281 -12.148 1 97.62 89 ALA A C 1
ATOM 702 O O . ALA A 1 89 ? -11.703 -14.609 -13.18 1 97.62 89 ALA A O 1
ATOM 703 N N . HIS A 1 90 ? -12.133 -14.852 -11.07 1 97.88 90 HIS A N 1
ATOM 704 C CA . HIS A 1 90 ? -12.781 -13.562 -10.891 1 97.88 90 HIS A CA 1
ATOM 705 C C . HIS A 1 90 ? -12.539 -13.008 -9.492 1 97.88 90 HIS A C 1
ATOM 707 O O . HIS A 1 90 ? -11.891 -13.656 -8.672 1 97.88 90 HIS A O 1
ATOM 713 N N . PHE A 1 91 ? -12.938 -11.828 -9.258 1 98.88 91 PHE A N 1
ATOM 714 C CA . PHE A 1 91 ? -12.914 -11.227 -7.93 1 98.88 91 PHE A CA 1
ATOM 715 C C . PHE A 1 91 ? -14.289 -11.305 -7.277 1 98.88 91 PHE A C 1
ATOM 717 O O . PHE A 1 91 ? -15.289 -10.867 -7.863 1 98.88 91 PHE A O 1
ATOM 724 N N . GLU A 1 92 ? -14.352 -11.867 -6.062 1 98.44 92 GLU A N 1
ATOM 725 C CA . GLU A 1 92 ? -15.68 -12.039 -5.48 1 98.44 92 GLU A CA 1
ATOM 726 C C . GLU A 1 92 ? -15.688 -11.656 -4.004 1 98.44 92 GLU A C 1
ATOM 728 O O . GLU A 1 92 ? -14.641 -11.609 -3.361 1 98.44 92 GLU A O 1
ATOM 733 N N . GLN A 1 93 ? -16.844 -11.297 -3.506 1 98.25 93 GLN A N 1
ATOM 734 C CA . GLN A 1 93 ? -17.078 -11.102 -2.078 1 98.25 93 GLN A CA 1
ATOM 735 C C . GLN A 1 93 ? -17.406 -12.422 -1.389 1 98.25 93 GLN A C 1
ATOM 737 O O . GLN A 1 93 ? -18.266 -13.172 -1.85 1 98.25 93 GLN A O 1
ATOM 742 N N . LEU A 1 94 ? -16.688 -12.695 -0.302 1 95.62 94 LEU A N 1
ATOM 743 C CA . LEU A 1 94 ? -16.969 -13.898 0.479 1 95.62 94 LEU A CA 1
ATOM 744 C C . LEU A 1 94 ? -17.859 -13.578 1.675 1 95.62 94 LEU A C 1
ATOM 746 O O . LEU A 1 94 ? -17.812 -12.461 2.197 1 95.62 94 LEU A O 1
ATOM 750 N N . MET B 1 1 ? -7.855 26.953 -6.117 1 39.47 1 MET B N 1
ATOM 751 C CA . MET B 1 1 ? -6.551 26.422 -5.754 1 39.47 1 MET B CA 1
ATOM 752 C C . MET B 1 1 ? -6.668 24.953 -5.332 1 39.47 1 MET B C 1
ATOM 754 O O . MET B 1 1 ? -7.48 24.609 -4.469 1 39.47 1 MET B O 1
ATOM 758 N N . GLN B 1 2 ? -6.602 23.953 -6.082 1 45.62 2 GLN B N 1
ATOM 759 C CA . GLN B 1 2 ? -6.961 22.609 -5.652 1 45.62 2 GLN B CA 1
ATOM 760 C C . GLN B 1 2 ? -6.457 22.328 -4.242 1 45.62 2 GLN B C 1
ATOM 762 O O . GLN B 1 2 ? -5.254 22.406 -3.98 1 45.62 2 GLN B O 1
ATOM 767 N N . ASP B 1 3 ? -7.02 22.922 -3.246 1 51.53 3 ASP B N 1
ATOM 768 C CA . ASP B 1 3 ? -6.629 22.734 -1.85 1 51.53 3 ASP B CA 1
ATOM 769 C C . ASP B 1 3 ? -5.949 21.391 -1.635 1 51.53 3 ASP B C 1
ATOM 771 O O . ASP B 1 3 ? -6.613 20.359 -1.561 1 51.53 3 ASP B O 1
ATOM 775 N N . THR B 1 4 ? -4.762 21.281 -2.215 1 67.12 4 THR B N 1
ATOM 776 C CA . THR B 1 4 ? -4.137 19.969 -2.357 1 67.12 4 THR B CA 1
ATOM 777 C C . THR B 1 4 ? -3.955 19.297 -0.995 1 67.12 4 THR B C 1
ATOM 779 O O . THR B 1 4 ? -3.293 19.859 -0.114 1 67.12 4 THR B O 1
ATOM 782 N N . HIS B 1 5 ? -4.879 18.531 -0.464 1 89.56 5 HIS B N 1
ATOM 783 C CA . HIS B 1 5 ? -4.871 17.734 0.762 1 89.56 5 HIS B CA 1
ATOM 784 C C . HIS B 1 5 ? -3.557 16.984 0.917 1 89.56 5 HIS B C 1
ATOM 786 O O . HIS B 1 5 ? -3.08 16.359 -0.033 1 89.56 5 HIS B O 1
ATOM 792 N N . ILE B 1 6 ? -2.826 17.406 2.121 1 96.38 6 ILE B N 1
ATOM 793 C CA . ILE B 1 6 ? -1.579 16.719 2.428 1 96.38 6 ILE B CA 1
ATOM 794 C C . ILE B 1 6 ? -1.855 15.547 3.375 1 96.38 6 ILE B C 1
ATOM 796 O O . ILE B 1 6 ? -2.559 15.703 4.375 1 96.38 6 ILE B O 1
ATOM 800 N N . GLU B 1 7 ? -1.29 14.383 2.922 1 97 7 GLU B N 1
ATOM 801 C CA . GLU B 1 7 ? -1.424 13.25 3.83 1 97 7 GLU B CA 1
ATOM 802 C C . GLU B 1 7 ? -0.058 12.734 4.273 1 97 7 GLU B C 1
ATOM 804 O O . GLU B 1 7 ? 0.951 12.984 3.613 1 97 7 GLU B O 1
ATOM 809 N N . THR B 1 8 ? -0.101 12.18 5.465 1 98.62 8 THR B N 1
ATOM 810 C CA . THR B 1 8 ? 1.085 11.57 6.055 1 98.62 8 THR B CA 1
ATOM 811 C C . THR B 1 8 ? 0.844 10.094 6.352 1 98.62 8 THR B C 1
ATOM 813 O O . THR B 1 8 ? -0.133 9.742 7.012 1 98.62 8 THR B O 1
ATOM 816 N N . VAL B 1 9 ? 1.748 9.25 5.805 1 98.81 9 VAL B N 1
ATOM 817 C CA . VAL B 1 9 ? 1.611 7.809 5.977 1 98.81 9 VAL B CA 1
ATOM 818 C C . VAL B 1 9 ? 2.92 7.227 6.508 1 98.81 9 VAL B C 1
ATOM 820 O O . VAL B 1 9 ? 3.988 7.469 5.941 1 98.81 9 VAL B O 1
ATOM 823 N N . HIS B 1 10 ? 2.801 6.512 7.594 1 98.94 10 HIS B N 1
ATOM 824 C CA . HIS B 1 10 ? 3.922 5.734 8.109 1 98.94 10 HIS B CA 1
ATOM 825 C C . HIS B 1 10 ? 3.969 4.352 7.469 1 98.94 10 HIS B C 1
ATOM 827 O O . HIS B 1 10 ? 2.932 3.699 7.312 1 98.94 10 HIS B O 1
ATOM 833 N N . VAL B 1 11 ? 5.184 3.932 7.137 1 98.94 11 VAL B N 1
ATOM 834 C CA . VAL B 1 11 ? 5.359 2.693 6.383 1 98.94 11 VAL B CA 1
ATOM 835 C C . VAL B 1 11 ? 6.43 1.832 7.047 1 98.94 11 VAL B C 1
ATOM 837 O O . VAL B 1 11 ? 7.48 2.34 7.449 1 98.94 11 VAL B O 1
ATOM 840 N N . THR B 1 12 ? 6.164 0.598 7.23 1 98.94 12 THR B N 1
ATOM 841 C CA . THR B 1 12 ? 7.176 -0.386 7.602 1 98.94 12 THR B CA 1
ATOM 842 C C . THR B 1 12 ? 7.281 -1.477 6.539 1 98.94 12 THR B C 1
ATOM 844 O O . THR B 1 12 ? 6.277 -2.078 6.156 1 98.94 12 THR B O 1
ATOM 847 N N . VAL B 1 13 ? 8.453 -1.683 6.062 1 98.94 13 VAL B N 1
ATOM 848 C CA . VAL B 1 13 ? 8.703 -2.65 4.996 1 98.94 13 VAL B CA 1
ATOM 849 C C . VAL B 1 13 ? 9.578 -3.783 5.523 1 98.94 13 VAL B C 1
ATOM 851 O O . VAL B 1 13 ? 10.594 -3.537 6.188 1 98.94 13 VAL B O 1
ATOM 854 N N . SER B 1 14 ? 9.211 -5.047 5.262 1 98.88 14 SER B N 1
ATOM 855 C CA . SER B 1 14 ? 9.992 -6.207 5.68 1 98.88 14 SER B CA 1
ATOM 856 C C . SER B 1 14 ? 10.352 -7.09 4.488 1 98.88 14 SER B C 1
ATOM 858 O O . SER B 1 14 ? 9.68 -7.059 3.459 1 98.88 14 SER B O 1
ATOM 860 N N . GLY B 1 15 ? 11.344 -8 4.688 1 98.69 15 GLY B N 1
ATOM 861 C CA . GLY B 1 15 ? 11.938 -8.852 3.674 1 98.69 15 GLY B CA 1
ATOM 862 C C . GLY B 1 15 ? 13.43 -8.648 3.525 1 98.69 15 GLY B C 1
ATOM 863 O O . GLY B 1 15 ? 14.133 -8.43 4.516 1 98.69 15 GLY B O 1
ATOM 864 N N . THR B 1 16 ? 13.984 -8.867 2.326 1 98.62 16 THR B N 1
ATOM 865 C CA . THR B 1 16 ? 15.336 -8.445 1.998 1 98.62 16 THR B CA 1
ATOM 866 C C . THR B 1 16 ? 15.359 -6.977 1.582 1 98.62 16 THR B C 1
ATOM 868 O O . THR B 1 16 ? 15.289 -6.66 0.393 1 98.62 16 THR B O 1
ATOM 871 N N . VAL B 1 17 ? 15.477 -6.105 2.574 1 98.81 17 VAL B N 1
ATOM 872 C CA . VAL B 1 17 ? 15.234 -4.695 2.289 1 98.81 17 VAL B CA 1
ATOM 873 C C . VAL B 1 17 ? 16.375 -3.848 2.838 1 98.81 17 VAL B C 1
ATOM 875 O O . VAL B 1 17 ? 16.375 -2.623 2.693 1 98.81 17 VAL B O 1
ATOM 878 N N . GLN B 1 18 ? 17.312 -4.449 3.58 1 98.56 18 GLN B N 1
ATOM 879 C CA . GLN B 1 18 ? 18.531 -3.771 3.977 1 98.56 18 GLN B CA 1
ATOM 880 C C . GLN B 1 18 ? 19.75 -4.355 3.248 1 98.56 18 GLN B C 1
ATOM 882 O O . GLN B 1 18 ? 19.719 -5.508 2.818 1 98.56 18 GLN B O 1
ATOM 887 N N . GLY B 1 19 ? 20.719 -3.436 3.154 1 98 19 GLY B N 1
ATOM 888 C CA . GLY B 1 19 ? 21.922 -3.857 2.461 1 98 19 GLY B CA 1
ATOM 889 C C . GLY B 1 19 ? 21.766 -3.889 0.952 1 98 19 GLY B C 1
ATOM 890 O O . GLY B 1 19 ? 22.594 -4.457 0.247 1 98 19 GLY B O 1
ATOM 891 N N . VAL B 1 20 ? 20.734 -3.24 0.449 1 98.56 20 VAL B N 1
ATOM 892 C CA . VAL B 1 20 ? 20.469 -3.311 -0.984 1 98.56 20 VAL B CA 1
ATOM 893 C C . VAL B 1 20 ? 20.312 -1.899 -1.552 1 98.56 20 VAL B C 1
ATOM 895 O O . VAL B 1 20 ? 19.828 -1.723 -2.672 1 98.56 20 VAL B O 1
ATOM 898 N N . GLY B 1 21 ? 20.641 -0.857 -0.818 1 98.38 21 GLY B N 1
ATOM 899 C CA . GLY B 1 21 ? 20.531 0.515 -1.285 1 98.38 21 GLY B CA 1
ATOM 900 C C . GLY B 1 21 ? 19.109 1.067 -1.153 1 98.38 21 GLY B C 1
ATOM 901 O O . GLY B 1 21 ? 18.75 2.008 -1.859 1 98.38 21 GLY B O 1
ATOM 902 N N . TYR B 1 22 ? 18.344 0.503 -0.324 1 98.81 22 TYR B N 1
ATOM 903 C CA . TYR B 1 22 ? 16.922 0.832 -0.204 1 98.81 22 TYR B CA 1
ATOM 904 C C . TYR B 1 22 ? 16.734 2.297 0.172 1 98.81 22 TYR B C 1
ATOM 906 O O . TYR B 1 22 ? 15.953 3.01 -0.458 1 98.81 22 TYR B O 1
ATOM 914 N N . ARG B 1 23 ? 17.469 2.721 1.171 1 98.88 23 ARG B N 1
ATOM 915 C CA . ARG B 1 23 ? 17.281 4.082 1.665 1 98.88 23 ARG B CA 1
ATOM 916 C C . ARG B 1 23 ? 17.688 5.105 0.612 1 98.88 23 ARG B C 1
ATOM 918 O O . ARG B 1 23 ? 16.953 6.07 0.366 1 98.88 23 ARG B O 1
ATOM 925 N N . HIS B 1 24 ? 18.75 4.879 -0.002 1 98.62 24 HIS B N 1
ATOM 926 C CA . HIS B 1 24 ? 19.234 5.812 -1.02 1 98.62 24 HIS B CA 1
ATOM 927 C C . HIS B 1 24 ? 18.25 5.902 -2.186 1 98.62 24 HIS B C 1
ATOM 929 O O . HIS B 1 24 ? 17.906 6.996 -2.637 1 98.62 24 HIS B O 1
ATOM 935 N N . ALA B 1 25 ? 17.828 4.766 -2.602 1 98.81 25 ALA B N 1
ATOM 936 C CA . ALA B 1 25 ? 16.891 4.715 -3.721 1 98.81 25 ALA B CA 1
ATOM 937 C C . ALA B 1 25 ? 15.547 5.348 -3.346 1 98.81 25 ALA B C 1
ATOM 939 O O . ALA B 1 25 ? 14.914 6.012 -4.172 1 98.81 25 ALA B O 1
ATOM 940 N N . ALA B 1 26 ? 15.094 5.129 -2.119 1 98.88 26 ALA B N 1
ATOM 941 C CA . ALA B 1 26 ? 13.852 5.73 -1.65 1 98.88 26 ALA B CA 1
ATOM 942 C C . ALA B 1 26 ? 13.938 7.254 -1.664 1 98.88 26 ALA B C 1
ATOM 944 O O . ALA B 1 26 ? 12.984 7.93 -2.057 1 98.88 26 ALA B O 1
ATOM 945 N N . VAL B 1 27 ? 15.039 7.781 -1.245 1 98.94 27 VAL B N 1
ATOM 946 C CA . VAL B 1 27 ? 15.234 9.227 -1.238 1 98.94 27 VAL B CA 1
ATOM 947 C C . VAL B 1 27 ? 15.164 9.766 -2.666 1 98.94 27 VAL B C 1
ATOM 949 O O . VAL B 1 27 ? 14.492 10.766 -2.926 1 98.94 27 VAL B O 1
ATOM 952 N N . ARG B 1 28 ? 15.82 9.125 -3.564 1 98.81 28 ARG B N 1
ATOM 953 C CA . ARG B 1 28 ? 15.797 9.547 -4.961 1 98.81 28 ARG B CA 1
ATOM 954 C C . ARG B 1 28 ? 14.375 9.523 -5.52 1 98.81 28 ARG B C 1
ATOM 956 O O . ARG B 1 28 ? 13.953 10.461 -6.188 1 98.81 28 ARG B O 1
ATOM 963 N N . ARG B 1 29 ? 13.648 8.438 -5.246 1 98.75 29 ARG B N 1
ATOM 964 C CA . ARG B 1 29 ? 12.273 8.312 -5.715 1 98.75 29 ARG B CA 1
ATOM 965 C C . ARG B 1 29 ? 11.398 9.422 -5.141 1 98.75 29 ARG B C 1
ATOM 967 O O . ARG B 1 29 ? 10.602 10.031 -5.859 1 98.75 29 ARG B O 1
ATOM 974 N N . ALA B 1 30 ? 11.539 9.648 -3.891 1 98.88 30 ALA B N 1
ATOM 975 C CA . ALA B 1 30 ? 10.742 10.672 -3.227 1 98.88 30 ALA B CA 1
ATOM 976 C C . ALA B 1 30 ? 11.008 12.047 -3.834 1 98.88 30 ALA B C 1
ATOM 978 O O . ALA B 1 30 ? 10.078 12.844 -4.023 1 98.88 30 ALA B O 1
ATOM 979 N N . HIS B 1 31 ? 12.266 12.305 -4.102 1 98.81 31 HIS B N 1
ATOM 980 C CA . HIS B 1 31 ? 12.625 13.578 -4.707 1 98.81 31 HIS B CA 1
ATOM 981 C C . HIS B 1 31 ? 11.984 13.742 -6.082 1 98.81 31 HIS B C 1
ATOM 983 O O . HIS B 1 31 ? 11.469 14.812 -6.41 1 98.81 31 HIS B O 1
ATOM 989 N N . LEU B 1 32 ? 11.961 12.727 -6.859 1 98.69 32 LEU B N 1
ATOM 990 C CA . LEU B 1 32 ? 11.352 12.742 -8.188 1 98.69 32 LEU B CA 1
ATOM 991 C C . LEU B 1 32 ? 9.859 13.016 -8.094 1 98.69 32 LEU B C 1
ATOM 993 O O . LEU B 1 32 ? 9.289 13.688 -8.961 1 98.69 32 LEU B O 1
ATOM 997 N N . LEU B 1 33 ? 9.219 12.562 -7.062 1 98.31 33 LEU B N 1
ATOM 998 C CA . LEU B 1 33 ? 7.773 12.664 -6.906 1 98.31 33 LEU B CA 1
ATOM 999 C C . LEU B 1 33 ? 7.391 13.938 -6.164 1 98.31 33 LEU B C 1
ATOM 1001 O O . LEU B 1 33 ? 6.219 14.32 -6.141 1 98.31 33 LEU B O 1
ATOM 1005 N N . GLY B 1 34 ? 8.359 14.516 -5.508 1 98.44 34 GLY B N 1
ATOM 1006 C CA . GLY B 1 34 ? 8.102 15.688 -4.68 1 98.44 34 GLY B CA 1
ATOM 1007 C C . GLY B 1 34 ? 7.5 15.336 -3.332 1 98.44 34 GLY B C 1
ATOM 1008 O O . GLY B 1 34 ? 6.824 16.156 -2.715 1 98.44 34 GLY B O 1
ATOM 1009 N N . ALA B 1 35 ? 7.656 14.164 -2.902 1 98.69 35 ALA B N 1
ATOM 1010 C CA . ALA B 1 35 ? 7.184 13.734 -1.587 1 98.69 35 ALA B CA 1
ATOM 1011 C C . ALA B 1 35 ? 8.172 14.141 -0.494 1 98.69 35 ALA B C 1
ATOM 1013 O O . ALA B 1 35 ? 9.359 14.328 -0.76 1 98.69 35 ALA B O 1
ATOM 1014 N N . ARG B 1 36 ? 7.652 14.258 0.695 1 98.81 36 ARG B N 1
ATOM 1015 C CA . ARG B 1 36 ? 8.453 14.648 1.853 1 98.81 36 ARG B CA 1
ATOM 1016 C C . ARG B 1 36 ? 8.383 13.586 2.947 1 98.81 36 ARG B C 1
ATOM 1018 O O . ARG B 1 36 ? 7.57 12.672 2.881 1 98.81 36 ARG B O 1
ATOM 1025 N N . GLY B 1 37 ? 9.328 13.719 3.951 1 98.88 37 GLY B N 1
ATOM 1026 C CA . GLY B 1 37 ? 9.391 12.75 5.035 1 98.88 37 GLY B CA 1
ATOM 1027 C C . GLY B 1 37 ? 10.766 12.141 5.215 1 98.88 37 GLY B C 1
ATOM 1028 O O . GLY B 1 37 ? 11.781 12.828 5.105 1 98.88 37 GLY B O 1
ATOM 1029 N N . TRP B 1 38 ? 10.797 10.828 5.574 1 98.94 38 TRP B N 1
ATOM 1030 C CA . TRP B 1 38 ? 12.102 10.219 5.848 1 98.94 38 TRP B CA 1
ATOM 1031 C C . TRP B 1 38 ? 12.031 8.703 5.68 1 98.94 38 TRP B C 1
ATOM 1033 O O . TRP B 1 38 ? 10.945 8.125 5.637 1 98.94 38 TRP B O 1
ATOM 1043 N N . VAL B 1 39 ? 13.188 8.125 5.547 1 98.94 39 VAL B N 1
ATOM 1044 C CA . VAL B 1 39 ? 13.367 6.676 5.527 1 98.94 39 VAL B CA 1
ATOM 1045 C C . VAL B 1 39 ? 14.523 6.285 6.445 1 98.94 39 VAL B C 1
ATOM 1047 O O . VAL B 1 39 ? 15.516 7.012 6.551 1 98.94 39 VAL B O 1
ATOM 1050 N N . GLN B 1 40 ? 14.391 5.117 7.055 1 98.88 40 GLN B N 1
ATOM 1051 C CA . GLN B 1 40 ? 15.375 4.691 8.039 1 98.88 40 GLN B CA 1
ATOM 1052 C C . GLN B 1 40 ? 15.445 3.17 8.125 1 98.88 40 GLN B C 1
ATOM 1054 O O . GLN B 1 40 ? 14.422 2.492 8.109 1 98.88 40 GLN B O 1
ATOM 1059 N N . ASN B 1 41 ? 16.688 2.674 8.25 1 98.75 41 ASN B N 1
ATOM 1060 C CA . ASN B 1 41 ? 16.859 1.271 8.617 1 98.75 41 ASN B CA 1
ATOM 1061 C C . ASN B 1 41 ? 16.672 1.055 10.117 1 98.75 41 ASN B C 1
ATOM 1063 O O . ASN B 1 41 ? 17.188 1.823 10.93 1 98.75 41 ASN B O 1
ATOM 1067 N N . MET B 1 42 ? 15.953 -0.011 10.367 1 98.81 42 MET B N 1
ATOM 1068 C CA . MET B 1 42 ? 15.727 -0.341 11.766 1 98.81 42 MET B CA 1
ATOM 1069 C C . MET B 1 42 ? 16.625 -1.492 12.211 1 98.81 42 MET B C 1
ATOM 1071 O O . MET B 1 42 ? 17.047 -2.303 11.383 1 98.81 42 MET B O 1
ATOM 1075 N N . LEU B 1 43 ? 16.828 -1.602 13.531 1 98.06 43 LEU B N 1
ATOM 1076 C CA . LEU B 1 43 ? 17.703 -2.625 14.078 1 98.06 43 LEU B CA 1
ATOM 1077 C C . LEU B 1 43 ? 17.141 -4.02 13.844 1 98.06 43 LEU B C 1
ATOM 1079 O O . LEU B 1 43 ? 17.891 -4.992 13.727 1 98.06 43 LEU B O 1
ATOM 1083 N N . ASP B 1 44 ? 15.883 -4.094 13.648 1 98.44 44 ASP B N 1
ATOM 1084 C CA . ASP B 1 44 ? 15.25 -5.398 13.516 1 98.44 44 ASP B CA 1
ATOM 1085 C C . ASP B 1 44 ? 15.258 -5.863 12.062 1 98.44 44 ASP B C 1
ATOM 1087 O O . ASP B 1 44 ? 14.656 -6.887 11.727 1 98.44 44 ASP B O 1
ATOM 1091 N N . GLY B 1 45 ? 15.82 -5.113 11.227 1 98.5 45 GLY B N 1
ATOM 1092 C CA . GLY B 1 45 ? 15.984 -5.527 9.836 1 98.5 45 GLY B CA 1
ATOM 1093 C C . GLY B 1 45 ? 14.969 -4.898 8.906 1 98.5 45 GLY B C 1
ATOM 1094 O O . GLY B 1 45 ? 15.055 -5.051 7.688 1 98.5 45 GLY B O 1
ATOM 1095 N N . THR B 1 46 ? 14 -4.211 9.453 1 98.81 46 THR B N 1
ATOM 1096 C CA . THR B 1 46 ? 12.984 -3.562 8.625 1 98.81 46 THR B CA 1
ATOM 1097 C C . THR B 1 46 ? 13.469 -2.188 8.164 1 98.81 46 THR B C 1
ATOM 1099 O O . THR B 1 46 ? 14.484 -1.686 8.656 1 98.81 46 THR B O 1
ATOM 1102 N N . VAL B 1 47 ? 12.773 -1.682 7.133 1 98.94 47 VAL B N 1
ATOM 1103 C CA . VAL B 1 47 ? 12.875 -0.281 6.738 1 98.94 47 VAL B CA 1
ATOM 1104 C C . VAL B 1 47 ? 11.602 0.459 7.137 1 98.94 47 VAL B C 1
ATOM 1106 O O . VAL B 1 47 ? 10.492 -0.029 6.898 1 98.94 47 VAL B O 1
ATOM 1109 N N . GLU B 1 48 ? 11.82 1.556 7.762 1 98.94 48 GLU B N 1
ATOM 1110 C CA . GLU B 1 48 ? 10.695 2.428 8.07 1 98.94 48 GLU B CA 1
ATOM 1111 C C . GLU B 1 48 ? 10.773 3.734 7.285 1 98.94 48 GLU B C 1
ATOM 1113 O O . GLU B 1 48 ? 11.867 4.246 7.035 1 98.94 48 GLU B O 1
ATOM 1118 N N . ALA B 1 49 ? 9.609 4.227 6.926 1 98.94 49 ALA B N 1
ATOM 1119 C CA . ALA B 1 49 ? 9.547 5.52 6.246 1 98.94 49 ALA B CA 1
ATOM 1120 C C . ALA B 1 49 ? 8.305 6.301 6.68 1 98.94 49 ALA B C 1
ATOM 1122 O O . ALA B 1 49 ? 7.312 5.711 7.117 1 98.94 49 ALA B O 1
ATOM 1123 N N . LEU B 1 50 ? 8.406 7.547 6.676 1 98.94 50 LEU B N 1
ATOM 1124 C CA . LEU B 1 50 ? 7.273 8.461 6.719 1 98.94 50 LEU B CA 1
ATOM 1125 C C . LEU B 1 50 ? 7.156 9.25 5.418 1 98.94 50 LEU B C 1
ATOM 1127 O O . LEU B 1 50 ? 8.094 9.945 5.023 1 98.94 50 LEU B O 1
ATOM 1131 N N . VAL B 1 51 ? 6.043 9.086 4.777 1 98.88 51 VAL B N 1
ATOM 1132 C CA . VAL B 1 51 ? 5.82 9.727 3.486 1 98.88 51 VAL B CA 1
ATOM 1133 C C . VAL B 1 51 ? 4.746 10.805 3.621 1 98.88 51 VAL B C 1
ATOM 1135 O O . VAL B 1 51 ? 3.648 10.531 4.117 1 98.88 51 VAL B O 1
ATOM 1138 N N . GLN B 1 52 ? 5.031 11.922 3.199 1 98.88 52 GLN B N 1
ATOM 1139 C CA . GLN B 1 52 ? 4.105 13.047 3.238 1 98.88 52 GLN B CA 1
ATOM 1140 C C . GLN B 1 52 ? 4.012 13.727 1.877 1 98.88 52 GLN B C 1
ATOM 1142 O O . GLN B 1 52 ? 5.031 13.93 1.209 1 98.88 52 GLN B O 1
ATOM 1147 N N . GLY B 1 53 ? 2.807 14.047 1.413 1 98.5 53 GLY B N 1
ATOM 1148 C CA . GLY B 1 53 ? 2.539 14.695 0.138 1 98.5 53 GLY B CA 1
ATOM 1149 C C . GLY B 1 53 ? 1.078 14.641 -0.264 1 98.5 53 GLY B C 1
ATOM 1150 O O . GLY B 1 53 ? 0.217 14.297 0.549 1 98.5 53 GLY B O 1
ATOM 1151 N N . THR B 1 54 ? 0.801 15.07 -1.501 1 97.62 54 THR B N 1
ATOM 1152 C CA . THR B 1 54 ? -0.542 14.891 -2.041 1 97.62 54 THR B CA 1
ATOM 1153 C C . THR B 1 54 ? -0.898 13.406 -2.111 1 97.62 54 THR B C 1
ATOM 1155 O O . THR B 1 54 ? -0.013 12.547 -2.094 1 97.62 54 THR B O 1
ATOM 1158 N N . PRO B 1 55 ? -2.168 13.102 -2.227 1 96.31 55 PRO B N 1
ATOM 1159 C CA . PRO B 1 55 ? -2.559 11.695 -2.352 1 96.31 55 PRO B CA 1
ATOM 1160 C C . PRO B 1 55 ? -1.853 10.984 -3.504 1 96.31 55 PRO B C 1
ATOM 1162 O O . PRO B 1 55 ? -1.424 9.836 -3.359 1 96.31 55 PRO B O 1
ATOM 1165 N N . ASP B 1 56 ? -1.663 11.648 -4.578 1 96.94 56 ASP B N 1
ATOM 1166 C CA . ASP B 1 56 ? -0.993 11.047 -5.73 1 96.94 56 ASP B CA 1
ATOM 1167 C C . ASP B 1 56 ? 0.477 10.773 -5.426 1 96.94 56 ASP B C 1
ATOM 1169 O O . ASP B 1 56 ? 0.992 9.703 -5.754 1 96.94 56 ASP B O 1
ATOM 1173 N N . GLN B 1 57 ? 1.139 11.711 -4.844 1 98.19 57 GLN B N 1
ATOM 1174 C CA . GLN B 1 57 ? 2.543 11.547 -4.484 1 98.19 57 GLN B CA 1
ATOM 1175 C C . GLN B 1 57 ? 2.73 10.375 -3.521 1 98.19 57 GLN B C 1
ATOM 1177 O O . GLN B 1 57 ? 3.635 9.555 -3.699 1 98.19 57 GLN B O 1
ATOM 1182 N N . VAL B 1 58 ? 1.815 10.336 -2.559 1 98.5 58 VAL B N 1
ATOM 1183 C CA . VAL B 1 58 ? 1.88 9.281 -1.558 1 98.5 58 VAL B CA 1
ATOM 1184 C C . VAL B 1 58 ? 1.621 7.926 -2.221 1 98.5 58 VAL B C 1
ATOM 1186 O O . VAL B 1 58 ? 2.369 6.969 -2.006 1 98.5 58 VAL B O 1
ATOM 1189 N N . ASP B 1 59 ? 0.615 7.863 -3.049 1 97.75 59 ASP B N 1
ATOM 1190 C CA . ASP B 1 59 ? 0.277 6.609 -3.715 1 97.75 59 ASP B CA 1
ATOM 1191 C C . ASP B 1 59 ? 1.446 6.102 -4.555 1 97.75 59 ASP B C 1
ATOM 1193 O O . ASP B 1 59 ? 1.791 4.922 -4.496 1 97.75 59 ASP B O 1
ATOM 1197 N N . HIS B 1 60 ? 2.076 6.949 -5.246 1 98.31 60 HIS B N 1
ATOM 1198 C CA . HIS B 1 60 ? 3.195 6.551 -6.098 1 98.31 60 HIS B CA 1
ATOM 1199 C C . HIS B 1 60 ? 4.391 6.113 -5.258 1 98.31 60 HIS B C 1
ATOM 1201 O O . HIS B 1 60 ? 5.109 5.184 -5.633 1 98.31 60 HIS B O 1
ATOM 1207 N N . MET B 1 61 ? 4.578 6.773 -4.156 1 98.81 61 MET B N 1
ATOM 1208 C CA . MET B 1 61 ? 5.676 6.371 -3.279 1 98.81 61 MET B CA 1
ATOM 1209 C C . MET B 1 61 ? 5.422 4.992 -2.684 1 98.81 61 MET B C 1
ATOM 1211 O O . MET B 1 61 ? 6.336 4.168 -2.602 1 98.81 61 MET B O 1
ATOM 1215 N N . LEU B 1 62 ? 4.172 4.793 -2.252 1 98.75 62 LEU B N 1
ATOM 1216 C CA . LEU B 1 62 ? 3.836 3.508 -1.647 1 98.75 62 LEU B CA 1
ATOM 1217 C C . LEU B 1 62 ? 3.973 2.377 -2.662 1 98.75 62 LEU B C 1
ATOM 1219 O O . LEU B 1 62 ? 4.43 1.282 -2.32 1 98.75 62 LEU B O 1
ATOM 1223 N N . GLU B 1 63 ? 3.574 2.654 -3.873 1 98.25 63 GLU B N 1
ATOM 1224 C CA . GLU B 1 63 ? 3.766 1.686 -4.949 1 98.25 63 GLU B CA 1
ATOM 1225 C C . GLU B 1 63 ? 5.238 1.317 -5.102 1 98.25 63 GLU B C 1
ATOM 1227 O O . GLU B 1 63 ? 5.582 0.137 -5.203 1 98.25 63 GLU B O 1
ATOM 1232 N N . TRP B 1 64 ? 6.062 2.283 -5.113 1 98.69 64 TRP B N 1
ATOM 1233 C CA . TRP B 1 64 ? 7.488 2.039 -5.285 1 98.69 64 TRP B CA 1
ATOM 1234 C C . TRP B 1 64 ? 8.062 1.286 -4.09 1 98.69 64 TRP B C 1
ATOM 1236 O O . TRP B 1 64 ? 8.859 0.361 -4.254 1 98.69 64 TRP B O 1
ATOM 1246 N N . LEU B 1 65 ? 7.68 1.721 -2.855 1 98.81 65 LEU B N 1
ATOM 1247 C CA . LEU B 1 65 ? 8.188 1.095 -1.641 1 98.81 65 LEU B CA 1
ATOM 1248 C C . LEU B 1 65 ? 7.805 -0.381 -1.588 1 98.81 65 LEU B C 1
ATOM 1250 O O . LEU B 1 65 ? 8.516 -1.189 -0.989 1 98.81 65 LEU B O 1
ATOM 1254 N N . ARG B 1 66 ? 6.715 -0.738 -2.217 1 98.38 66 ARG B N 1
ATOM 1255 C CA . ARG B 1 66 ? 6.262 -2.125 -2.244 1 98.38 66 ARG B CA 1
ATOM 1256 C C . ARG B 1 66 ? 7.156 -2.977 -3.139 1 98.38 66 ARG B C 1
ATOM 1258 O O . ARG B 1 66 ? 7.172 -4.203 -3.025 1 98.38 66 ARG B O 1
ATOM 1265 N N . ARG B 1 67 ? 7.898 -2.379 -3.984 1 97.19 67 ARG B N 1
ATOM 1266 C CA . ARG B 1 67 ? 8.805 -3.066 -4.895 1 97.19 67 ARG B CA 1
ATOM 1267 C C . ARG B 1 67 ? 10.25 -2.934 -4.434 1 97.19 67 ARG B C 1
ATOM 1269 O O . ARG B 1 67 ? 10.922 -3.938 -4.176 1 97.19 67 ARG B O 1
ATOM 1276 N N . GLY B 1 68 ? 10.609 -1.657 -4.227 1 98.25 68 GLY B N 1
ATOM 1277 C CA . GLY B 1 68 ? 11.969 -1.381 -3.795 1 98.25 68 GLY B CA 1
ATOM 1278 C C . GLY B 1 68 ? 12.969 -1.357 -4.938 1 98.25 68 GLY B C 1
ATOM 1279 O O . GLY B 1 68 ? 12.578 -1.441 -6.105 1 98.25 68 GLY B O 1
ATOM 1280 N N . PRO B 1 69 ? 14.266 -1.146 -4.57 1 98.44 69 PRO B N 1
ATOM 1281 C CA . PRO B 1 69 ? 15.328 -1.146 -5.574 1 98.44 69 PRO B CA 1
ATOM 1282 C C . PRO B 1 69 ? 15.672 -2.549 -6.074 1 98.44 69 PRO B C 1
ATOM 1284 O O . PRO B 1 69 ? 15.188 -3.539 -5.516 1 98.44 69 PRO B O 1
ATOM 1287 N N . PRO B 1 70 ? 16.562 -2.531 -7.145 1 97.12 70 PRO B N 1
ATOM 1288 C CA . PRO B 1 70 ? 17.047 -3.85 -7.551 1 97.12 70 PRO B CA 1
ATOM 1289 C C . PRO B 1 70 ? 17.703 -4.617 -6.406 1 97.12 70 PRO B C 1
ATOM 1291 O O . PRO B 1 70 ? 18.453 -4.031 -5.625 1 97.12 70 PRO B O 1
ATOM 1294 N N . GLY B 1 71 ? 17.422 -5.809 -6.215 1 97.38 71 GLY B N 1
ATOM 1295 C CA . GLY B 1 71 ? 17.984 -6.656 -5.172 1 97.38 71 GLY B CA 1
ATOM 1296 C C . GLY B 1 71 ? 17.078 -6.773 -3.957 1 97.38 71 GLY B C 1
ATOM 1297 O O . GLY B 1 71 ? 17.297 -7.637 -3.102 1 97.38 71 GLY B O 1
ATOM 1298 N N . ALA B 1 72 ? 16.062 -5.91 -3.922 1 98.69 72 ALA B N 1
ATOM 1299 C CA . ALA B 1 72 ? 15.141 -5.969 -2.795 1 98.69 72 ALA B CA 1
ATOM 1300 C C . ALA B 1 72 ? 14.062 -7.023 -3.023 1 98.69 72 ALA B C 1
ATOM 1302 O O . ALA B 1 72 ? 13.68 -7.297 -4.164 1 98.69 72 ALA B O 1
ATOM 1303 N N . GLU B 1 73 ? 13.609 -7.605 -1.996 1 98.19 73 GLU B N 1
ATOM 1304 C CA . GLU B 1 73 ? 12.406 -8.43 -1.929 1 98.19 73 GLU B CA 1
ATOM 1305 C C . GLU B 1 73 ? 11.523 -8.016 -0.756 1 98.19 73 GLU B C 1
ATOM 1307 O O . GLU B 1 73 ? 11.828 -8.328 0.397 1 98.19 73 GLU B O 1
ATOM 1312 N N . VAL B 1 74 ? 10.469 -7.355 -1.141 1 98.62 74 VAL B N 1
ATOM 1313 C CA . VAL B 1 74 ? 9.531 -6.934 -0.105 1 98.62 74 VAL B CA 1
ATOM 1314 C C . VAL B 1 74 ? 8.508 -8.039 0.144 1 98.62 74 VAL B C 1
ATOM 1316 O O . VAL B 1 74 ? 7.762 -8.414 -0.762 1 98.62 74 VAL B O 1
ATOM 1319 N N . VAL B 1 75 ? 8.477 -8.469 1.344 1 98.5 75 VAL B N 1
ATOM 1320 C CA . VAL B 1 75 ? 7.574 -9.555 1.712 1 98.5 75 VAL B CA 1
ATOM 1321 C C . VAL B 1 75 ? 6.309 -8.984 2.346 1 98.5 75 VAL B C 1
ATOM 1323 O O . VAL B 1 75 ? 5.203 -9.453 2.074 1 98.5 75 VAL B O 1
ATOM 1326 N N . GLU B 1 76 ? 6.43 -8 3.176 1 98.88 76 GLU B N 1
ATOM 1327 C CA . GLU B 1 76 ? 5.312 -7.375 3.881 1 98.88 76 GLU B CA 1
ATOM 1328 C C . GLU B 1 76 ? 5.488 -5.859 3.955 1 98.88 76 GLU B C 1
ATOM 1330 O O . GLU B 1 76 ? 6.605 -5.363 4.102 1 98.88 76 GLU B O 1
ATOM 1335 N N . MET B 1 77 ? 4.398 -5.129 3.855 1 98.94 77 MET B N 1
ATOM 1336 C CA . MET B 1 77 ? 4.371 -3.688 4.082 1 98.94 77 MET B CA 1
ATOM 1337 C C . MET B 1 77 ? 3.174 -3.295 4.941 1 98.94 77 MET B C 1
ATOM 1339 O O . MET B 1 77 ? 2.045 -3.701 4.66 1 98.94 77 MET B O 1
ATOM 1343 N N . VAL B 1 78 ? 3.43 -2.574 5.941 1 98.94 78 VAL B N 1
ATOM 1344 C CA . VAL B 1 78 ? 2.396 -2.025 6.812 1 98.94 78 VAL B CA 1
ATOM 1345 C C . VAL B 1 78 ? 2.32 -0.511 6.633 1 98.94 78 VAL B C 1
ATOM 1347 O O . VAL B 1 78 ? 3.332 0.185 6.746 1 98.94 78 VAL B O 1
ATOM 1350 N N . THR B 1 79 ? 1.167 -0.027 6.297 1 98.94 79 THR B N 1
ATOM 1351 C CA . THR B 1 79 ? 0.982 1.417 6.207 1 98.94 79 THR B CA 1
ATOM 1352 C C . THR B 1 79 ? -0.03 1.9 7.242 1 98.94 79 THR B C 1
ATOM 1354 O O . THR B 1 79 ? -1.017 1.215 7.52 1 98.94 79 THR B O 1
ATOM 1357 N N . ARG B 1 80 ? 0.246 3.023 7.836 1 98.81 80 ARG B N 1
ATOM 1358 C CA . ARG B 1 80 ? -0.644 3.664 8.797 1 98.81 80 ARG B CA 1
ATOM 1359 C C . ARG B 1 80 ? -0.798 5.152 8.5 1 98.81 80 ARG B C 1
ATOM 1361 O O . ARG B 1 80 ? 0.193 5.879 8.422 1 98.81 80 ARG B O 1
ATOM 1368 N N . ARG B 1 81 ? -2.008 5.578 8.406 1 98.19 81 ARG B N 1
ATOM 1369 C CA . ARG B 1 81 ? -2.262 7.008 8.242 1 98.19 81 ARG B CA 1
ATOM 1370 C C . ARG B 1 81 ? -1.951 7.77 9.523 1 98.19 81 ARG B C 1
ATOM 1372 O O . ARG B 1 81 ? -2.342 7.344 10.617 1 98.19 81 ARG B O 1
ATOM 1379 N N . GLU B 1 82 ? -1.217 8.789 9.414 1 97.5 82 GLU B N 1
ATOM 1380 C CA . GLU B 1 82 ? -0.945 9.688 10.539 1 97.5 82 GLU B CA 1
ATOM 1381 C C . GLU B 1 82 ? -1.621 11.039 10.344 1 97.5 82 GLU B C 1
ATOM 1383 O O . GLU B 1 82 ? -1.443 11.68 9.305 1 97.5 82 GLU B O 1
ATOM 1388 N N . TYR B 1 83 ? -2.422 11.336 11.312 1 95.38 83 TYR B N 1
ATOM 1389 C CA . TYR B 1 83 ? -3.014 12.672 11.305 1 95.38 83 TYR B CA 1
ATOM 1390 C C . TYR B 1 83 ? -2.156 13.656 12.094 1 95.38 83 TYR B C 1
ATOM 1392 O O . TYR B 1 83 ? -2.13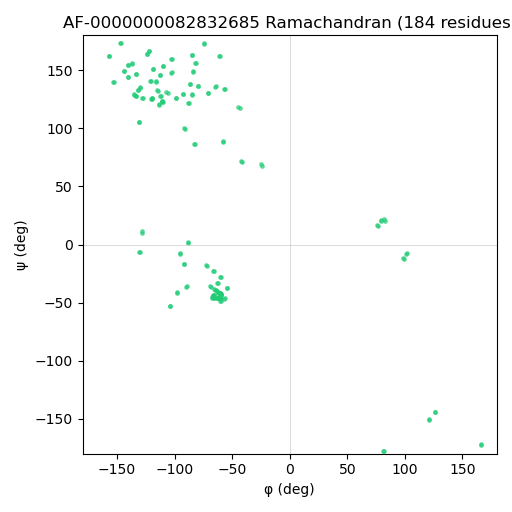3 13.617 13.328 1 95.38 83 TYR B O 1
ATOM 1400 N N . THR B 1 84 ? -1.377 14.43 11.375 1 96.56 84 THR B N 1
ATOM 1401 C CA . THR B 1 84 ? -0.435 15.336 12.023 1 96.56 84 THR B CA 1
ATOM 1402 C C . THR B 1 84 ? -0.385 16.672 11.289 1 96.56 84 THR B C 1
ATOM 1404 O O . THR B 1 84 ? -0.616 16.734 10.078 1 96.56 84 THR B O 1
ATOM 1407 N N . ASP B 1 85 ? -0.037 17.672 11.977 1 95.56 85 ASP B N 1
ATOM 1408 C CA . ASP B 1 85 ? 0.173 19 11.391 1 95.56 85 ASP B CA 1
ATOM 1409 C C . ASP B 1 85 ? 1.649 19.234 11.07 1 95.56 85 ASP B C 1
ATOM 1411 O O . ASP B 1 85 ? 2.004 20.219 10.43 1 95.56 85 ASP B O 1
ATOM 1415 N N . LYS B 1 86 ? 2.377 18.312 11.516 1 97.5 86 LYS B N 1
ATOM 1416 C CA . LYS B 1 86 ? 3.801 18.438 11.219 1 97.5 86 LYS B CA 1
ATOM 1417 C C . LYS B 1 86 ? 4.059 18.359 9.711 1 97.5 86 LYS B C 1
ATOM 1419 O O . LYS B 1 86 ? 3.482 17.5 9.031 1 97.5 86 LYS B O 1
ATOM 1424 N N . ARG B 1 87 ? 4.918 19.25 9.234 1 97.5 87 ARG B N 1
ATOM 1425 C CA . ARG B 1 87 ? 5.297 19.25 7.824 1 97.5 87 ARG B CA 1
ATOM 1426 C C . ARG B 1 87 ? 6.805 19.078 7.664 1 97.5 87 ARG B C 1
ATOM 1428 O O . ARG B 1 87 ? 7.586 19.672 8.406 1 97.5 87 ARG B O 1
ATOM 1435 N N . TYR B 1 88 ? 7.109 18.359 6.738 1 98 88 TYR B N 1
ATOM 1436 C CA . TYR B 1 88 ? 8.516 18.125 6.418 1 98 88 TYR B CA 1
ATOM 1437 C C . TYR B 1 88 ? 8.938 18.938 5.203 1 98 88 TYR B C 1
ATOM 1439 O O . TYR B 1 88 ? 8.156 19.125 4.266 1 98 88 TYR B O 1
ATOM 1447 N N . ALA B 1 89 ? 10.094 19.328 5.164 1 97.62 89 ALA B N 1
ATOM 1448 C CA . ALA B 1 89 ? 10.586 20.203 4.098 1 97.62 89 ALA B CA 1
ATOM 1449 C C . ALA B 1 89 ? 11.109 19.391 2.92 1 97.62 89 ALA B C 1
ATOM 1451 O O . ALA B 1 89 ? 10.984 19.797 1.765 1 97.62 89 ALA B O 1
ATOM 1452 N N . HIS B 1 90 ? 11.711 18.297 3.156 1 97.88 90 HIS B N 1
ATOM 1453 C CA . HIS B 1 90 ? 12.281 17.406 2.152 1 97.88 90 HIS B CA 1
ATOM 1454 C C . HIS B 1 90 ? 12.203 15.953 2.594 1 97.88 90 HIS B C 1
ATOM 1456 O O . HIS B 1 90 ? 11.719 15.656 3.689 1 97.88 90 HIS B O 1
ATOM 1462 N N . PHE B 1 91 ? 12.547 15.062 1.76 1 98.88 91 PHE B N 1
ATOM 1463 C CA . PHE B 1 91 ? 12.664 13.648 2.088 1 98.88 91 PHE B CA 1
ATOM 1464 C C . PHE B 1 91 ? 14.117 13.281 2.354 1 98.88 91 PHE B C 1
ATOM 1466 O O . PHE B 1 91 ? 14.992 13.539 1.526 1 98.88 91 PHE B O 1
ATOM 1473 N N . GLU B 1 92 ? 14.383 12.672 3.531 1 98.5 92 GLU B N 1
ATOM 1474 C CA . GLU B 1 92 ? 15.789 12.414 3.838 1 98.5 92 GLU B CA 1
ATOM 1475 C C . GLU B 1 92 ? 15.984 11.023 4.426 1 98.5 92 GLU B C 1
ATOM 1477 O O . GLU B 1 92 ? 15.031 10.414 4.926 1 98.5 92 GLU B O 1
ATOM 1482 N N . GLN B 1 93 ? 17.172 10.5 4.273 1 98.25 93 GLN B N 1
ATOM 1483 C CA . GLN B 1 93 ? 17.578 9.273 4.949 1 98.25 93 GLN B CA 1
ATOM 1484 C C . GLN B 1 93 ? 18.094 9.562 6.359 1 98.25 93 GLN B C 1
ATOM 1486 O O . GLN B 1 93 ? 18.922 10.453 6.555 1 98.25 93 GLN B O 1
ATOM 1491 N N . LEU B 1 94 ? 17.562 8.836 7.324 1 95.75 94 LEU B N 1
ATOM 1492 C CA . LEU B 1 94 ? 18.016 8.984 8.703 1 95.75 94 LEU B CA 1
ATOM 1493 C C . LEU B 1 94 ? 19.062 7.914 9.047 1 95.75 94 LEU B C 1
ATOM 1495 O O . LEU B 1 94 ? 19.031 6.816 8.484 1 95.75 94 LEU B O 1
#